Protein 4J7N (pdb70)

Organism: Mus musculus (NCBI:txid10090)

Structure (mmCIF, N/CA/C/O backbone):
data_4J7N
#
_entry.id   4J7N
#
_cell.length_a   49.910
_cell.length_b   87.460
_cell.length_c   53.270
_cell.angle_alpha   90.00
_cell.angle_beta   113.69
_cell.angle_gamma   90.00
#
_symmetry.space_group_name_H-M   'P 1 21 1'
#
loop_
_entity.id
_entity.type
_entity.pdbx_description
1 polymer 'Protein Dom3Z'
2 non-polymer "7-METHYL-GUANOSINE-5'-TRIPHOSPHATE-5'-GUANOSINE"
3 non-polymer 9-METHYLGUANINE
4 non-polymer 1,2-ETHANEDIOL
5 water water
#
loop_
_atom_site.group_PDB
_atom_site.id
_atom_site.type_symbol
_atom_site.label_atom_id
_atom_site.label_alt_id
_atom_site.label_comp_id
_atom_site.label_asym_id
_atom_site.label_entity_id
_atom_site.label_seq_id
_atom_site.pdbx_PDB_ins_code
_atom_site.Cartn_x
_atom_site.Cartn_y
_atom_site.Cartn_z
_atom_site.occupancy
_atom_site.B_iso_or_equiv
_atom_site.auth_seq_id
_atom_site.auth_comp_id
_atom_site.auth_asym_id
_atom_site.auth_atom_id
_atom_site.pdbx_PDB_model_num
ATOM 1 N N . PRO A 1 21 ? -7.987 -9.110 -13.684 1.00 28.42 27 PRO A N 1
ATOM 2 C CA . PRO A 1 21 ? -8.972 -9.366 -12.618 1.00 29.10 27 PRO A CA 1
ATOM 3 C C . PRO A 1 21 ? -9.102 -8.199 -11.642 1.00 25.57 27 PRO A C 1
ATOM 4 O O . PRO A 1 21 ? -8.158 -7.444 -11.395 1.00 26.27 27 PRO A O 1
ATOM 8 N N . SER A 1 22 ? -10.301 -8.072 -11.094 1.00 19.75 28 SER A N 1
ATOM 9 C CA . SER A 1 22 ? -10.617 -7.006 -10.168 1.00 18.63 28 SER A CA 1
ATOM 10 C C . SER A 1 22 ? -11.583 -7.578 -9.128 1.00 16.00 28 SER A C 1
ATOM 11 O O . SER A 1 22 ? -12.065 -8.709 -9.275 1.00 18.95 28 SER A O 1
ATOM 14 N N . LEU A 1 23 ? -11.854 -6.816 -8.073 1.00 13.04 29 LEU A N 1
ATOM 15 C CA . LEU A 1 23 ? -12.729 -7.271 -7.000 1.00 12.09 29 LEU A CA 1
ATOM 16 C C . LEU A 1 23 ? -13.813 -6.243 -6.690 1.00 12.70 29 LEU A C 1
ATOM 17 O O . LEU A 1 23 ? -13.503 -5.102 -6.332 1.00 12.68 29 LEU A O 1
ATOM 22 N N . ARG A 1 24 ? -15.086 -6.634 -6.824 1.00 11.96 30 ARG A N 1
ATOM 23 C CA . ARG A 1 24 ? -16.188 -5.716 -6.541 1.00 11.78 30 ARG A CA 1
ATOM 24 C C . ARG A 1 24 ? -16.343 -5.474 -5.047 1.00 12.54 30 ARG A C 1
ATOM 25 O O . ARG A 1 24 ? -15.988 -6.338 -4.234 1.00 12.89 30 ARG A O 1
ATOM 33 N N . THR A 1 25 ? -16.866 -4.306 -4.685 1.00 12.93 31 THR A N 1
ATOM 34 C CA . THR A 1 25 ? -16.989 -3.941 -3.273 1.00 13.84 31 THR A CA 1
ATOM 35 C C . THR A 1 25 ? -18.412 -3.662 -2.777 1.00 14.71 31 THR A C 1
ATOM 36 O O . THR A 1 25 ? -18.599 -3.321 -1.607 1.00 16.35 31 THR A O 1
ATOM 40 N N . GLN A 1 26 ? -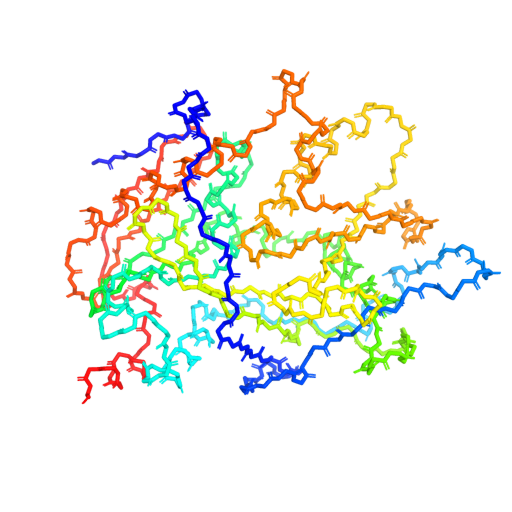19.421 -3.834 -3.630 1.00 15.41 32 GLN A N 1
ATOM 41 C CA . GLN A 1 26 ? -20.801 -3.545 -3.188 1.00 13.97 32 GLN A CA 1
ATOM 42 C C . GLN A 1 26 ? -21.298 -4.383 -2.026 1.00 9.62 32 GLN A C 1
ATOM 43 O O . GLN A 1 26 ? -21.170 -5.600 -2.040 1.00 14.43 32 GLN A O 1
ATOM 49 N N . PRO A 1 27 ? -21.941 -3.747 -1.029 1.00 12.83 33 PRO A N 1
ATOM 50 C CA . PRO A 1 27 ? -22.451 -4.501 0.122 1.00 13.92 33 PRO A CA 1
ATOM 51 C C . PRO A 1 27 ? -23.328 -5.696 -0.230 1.00 15.67 33 PRO A C 1
ATOM 52 O O . PRO A 1 27 ? -23.251 -6.739 0.418 1.00 15.63 33 PRO A O 1
ATOM 56 N N . SER A 1 28 ? -24.162 -5.547 -1.264 1.00 15.27 34 SER A N 1
ATOM 57 C CA . SER A 1 28 ? -25.062 -6.629 -1.656 1.00 18.11 34 SER A CA 1
ATOM 58 C C . SER A 1 28 ? -24.363 -7.940 -1.967 1.00 17.23 34 SER A C 1
ATOM 59 O O . SER A 1 28 ? -24.967 -9.004 -1.874 1.00 20.71 34 SER A O 1
ATOM 62 N N . LEU A 1 29 ? -23.088 -7.883 -2.340 1.00 16.25 35 LEU A N 1
ATOM 63 C CA . LEU A 1 29 ? -22.357 -9.103 -2.659 1.00 15.00 35 LEU A CA 1
ATOM 64 C C . LEU A 1 29 ? -21.835 -9.807 -1.416 1.00 15.08 35 LEU A C 1
ATOM 65 O O . LEU A 1 29 ? -21.448 -10.971 -1.463 1.00 16.40 35 LEU A O 1
ATOM 70 N N . TYR A 1 30 ? -21.853 -9.102 -0.292 1.00 13.69 36 TYR A N 1
ATOM 71 C CA . TYR A 1 30 ? -21.256 -9.635 0.925 1.00 11.90 36 TYR A CA 1
ATOM 72 C C . TYR A 1 30 ? -22.175 -9.760 2.123 1.00 12.60 36 TYR A C 1
ATOM 73 O O . TYR A 1 30 ? -21.717 -9.900 3.254 1.00 12.31 36 TYR A O 1
ATOM 82 N N . SER A 1 31 ? -23.482 -9.739 1.864 1.00 15.99 37 SER A N 1
ATOM 83 C CA . SER A 1 31 ? -24.477 -9.789 2.928 0.50 12.15 37 SER A CA 1
ATOM 84 C C . SER A 1 31 ? -24.861 -11.143 3.519 1.00 19.22 37 SER A C 1
ATOM 85 O O . SER A 1 31 ? -25.830 -11.217 4.287 1.00 22.10 37 SER A O 1
ATOM 88 N N . GLY A 1 32 ? -24.134 -12.202 3.171 1.00 18.46 38 GLY A N 1
ATOM 89 C CA . GLY A 1 32 ? -24.422 -13.514 3.730 1.00 17.46 38 GLY A CA 1
ATOM 90 C C . GLY A 1 32 ? -24.014 -13.626 5.195 1.00 18.03 38 GLY A C 1
ATOM 91 O O . GLY A 1 32 ? -23.642 -12.626 5.825 1.00 18.03 38 GLY A O 1
ATOM 92 N N . PRO A 1 33 ? -24.057 -14.834 5.771 1.00 16.08 39 PRO A N 1
ATOM 93 C CA . PRO A 1 33 ? -23.701 -15.101 7.169 1.00 15.35 39 PRO A CA 1
ATOM 94 C C . PRO A 1 33 ? -22.335 -14.548 7.585 1.00 13.80 39 PRO A C 1
ATOM 95 O O . PRO A 1 33 ? -21.410 -14.506 6.786 1.00 13.95 39 PRO A O 1
ATOM 99 N N . PHE A 1 34 ? -22.251 -14.117 8.835 1.00 14.02 40 PHE A N 1
ATOM 100 C CA . PHE A 1 34 ? -21.003 -13.607 9.395 1.00 15.12 40 PHE A CA 1
ATOM 101 C C . PHE A 1 34 ? -19.975 -14.730 9.259 1.00 14.72 40 PHE A C 1
ATOM 102 O O . PHE A 1 34 ? -20.242 -15.883 9.608 1.00 15.67 40 PHE A O 1
ATOM 110 N N . PRO A 1 35 ? -18.784 -14.413 8.728 1.00 12.73 41 PRO A N 1
ATOM 111 C CA . PRO A 1 35 ? -17.752 -15.438 8.548 1.00 14.21 41 PRO A CA 1
ATOM 112 C C . PRO A 1 35 ? -17.021 -15.804 9.813 1.00 12.20 41 PRO A C 1
ATOM 113 O O . PRO A 1 35 ? -17.190 -15.171 10.865 1.00 16.05 41 PRO A O 1
ATOM 117 N N . PHE A 1 36 ? -16.203 -16.846 9.716 1.00 11.95 42 PHE A N 1
ATOM 118 C CA . PHE A 1 36 ? -15.426 -17.232 10.866 1.00 10.71 42 PHE A CA 1
ATOM 119 C C . PHE A 1 36 ? -14.327 -16.199 11.154 1.00 11.45 42 PHE A C 1
ATOM 120 O O . PHE A 1 36 ? -13.564 -15.830 10.256 1.00 11.75 42 PHE A O 1
ATOM 128 N N . TYR A 1 37 ? -14.268 -15.742 12.400 1.00 10.77 43 TYR A N 1
ATOM 129 C CA . TYR A 1 37 ? -13.207 -14.825 12.810 1.00 9.49 43 TYR A CA 1
ATOM 130 C C . TYR A 1 37 ? -12.720 -15.318 14.155 1.00 9.34 43 TYR A C 1
ATOM 131 O O . TYR A 1 37 ? -13.468 -15.333 15.142 1.00 12.29 43 TYR A O 1
ATOM 140 N N . ARG A 1 38 ? -11.461 -15.729 14.197 1.00 8.30 44 ARG A N 1
ATOM 141 C CA . ARG A 1 38 ? -10.895 -16.244 15.436 1.00 7.70 44 ARG A CA 1
ATOM 142 C C . ARG A 1 38 ? -10.758 -15.220 16.543 1.00 9.98 44 ARG A C 1
ATOM 143 O O . ARG A 1 38 ? -10.295 -14.097 16.314 1.00 10.90 44 ARG A O 1
ATOM 151 N N . ARG A 1 39 ? -11.142 -15.593 17.751 1.00 8.50 45 ARG A N 1
ATOM 152 C CA . ARG A 1 39 ? -10.962 -14.721 18.884 1.00 8.66 45 ARG A CA 1
ATOM 153 C C . ARG A 1 39 ? -9.466 -14.344 18.897 1.00 9.28 45 ARG A C 1
ATOM 154 O O . ARG A 1 39 ? -8.584 -15.201 18.951 1.00 8.96 45 ARG A O 1
ATOM 162 N N . PRO A 1 40 ? -9.155 -13.040 18.843 1.00 8.51 46 PRO A N 1
ATOM 163 C CA . PRO A 1 40 ? -7.739 -12.658 18.833 1.00 8.72 46 PRO A CA 1
ATOM 164 C C . PRO A 1 40 ? -6.982 -12.969 20.102 1.00 6.93 46 PRO A C 1
ATOM 165 O O . PRO A 1 40 ? -7.536 -12.835 21.209 1.00 10.31 46 PRO A O 1
ATOM 169 N N . SER A 1 41 ? -5.731 -13.388 19.942 1.00 8.28 47 SER A N 1
ATOM 170 C CA . SER A 1 41 ? -4.824 -13.681 21.059 1.00 8.13 47 SER A CA 1
ATOM 171 C C . SER A 1 41 ? -3.642 -12.748 20.958 1.00 8.87 47 SER A C 1
ATOM 172 O O . SER A 1 41 ? -3.049 -12.614 19.878 1.00 10.28 47 SER A O 1
ATOM 175 N N . GLU A 1 42 ? -3.266 -12.123 22.070 1.00 9.16 48 GLU A N 1
ATOM 176 C CA . GLU A 1 42 ? -2.105 -11.249 22.070 1.00 8.69 48 GLU A CA 1
ATOM 177 C C . GLU A 1 42 ? -0.840 -12.088 22.145 1.00 11.55 48 GLU A C 1
ATOM 178 O O . GLU A 1 42 ? -0.661 -12.890 23.075 1.00 14.41 48 GLU A O 1
ATOM 184 N N . LEU A 1 43 ? 0.022 -11.922 21.151 1.00 9.44 49 LEU A N 1
ATOM 185 C CA . LEU A 1 43 ? 1.292 -12.650 21.076 1.00 11.24 49 LEU A CA 1
ATOM 186 C C . LEU A 1 43 ? 2.413 -11.868 21.727 1.00 11.74 49 LEU A C 1
ATOM 187 O O . LEU A 1 43 ? 3.420 -12.433 22.136 1.00 13.76 49 LEU A O 1
ATOM 192 N N . GLY A 1 44 ? 2.248 -10.554 21.807 1.00 9.08 50 GLY A N 1
ATOM 193 C CA . GLY A 1 44 ? 3.264 -9.706 22.385 1.00 9.87 50 GLY A CA 1
ATOM 194 C C . GLY A 1 44 ? 2.904 -8.247 22.205 1.00 8.27 50 GLY A C 1
ATOM 195 O O . GLY A 1 44 ? 1.744 -7.906 21.931 1.00 9.32 50 GLY A O 1
ATOM 196 N N . CYS A 1 45 ? 3.892 -7.387 22.373 1.00 7.80 51 CYS A N 1
ATOM 197 C CA . CYS A 1 45 ? 3.684 -5.965 22.248 1.00 10.30 51 CYS A CA 1
ATOM 198 C C . CYS A 1 45 ? 4.987 -5.250 22.025 1.00 10.37 51 CYS A C 1
ATOM 199 O O . CYS A 1 45 ? 6.083 -5.841 22.132 1.00 11.03 51 CYS A O 1
ATOM 202 N N . PHE A 1 46 ? 4.878 -3.972 21.681 1.00 8.80 52 PHE A N 1
ATOM 203 C CA . PHE A 1 46 ? 6.067 -3.140 21.609 1.00 7.38 52 PHE A CA 1
ATOM 204 C C . PHE A 1 46 ? 5.676 -1.691 21.832 1.00 8.97 52 PHE A C 1
ATOM 205 O O . PHE A 1 46 ? 4.492 -1.336 21.771 1.00 9.64 52 PHE A O 1
ATOM 213 N N . SER A 1 47 ? 6.661 -0.858 22.128 1.00 9.44 53 SER A N 1
ATOM 214 C CA . SER A 1 47 ? 6.447 0.545 22.374 1.00 8.36 53 SER A CA 1
ATOM 215 C C . SER A 1 47 ? 7.367 1.393 21.530 1.00 9.64 53 SER A C 1
ATOM 216 O O . SER A 1 47 ? 8.452 0.944 21.154 1.00 10.62 53 SER A O 1
ATOM 219 N N . LEU A 1 48 ? 6.913 2.606 21.241 1.00 9.63 54 LEU A N 1
ATOM 220 C CA . LEU A 1 48 ? 7.724 3.606 20.534 1.00 9.27 54 LEU A CA 1
ATOM 221 C C . LEU A 1 48 ? 7.814 4.761 21.545 1.00 10.59 54 LEU A C 1
ATOM 222 O O . LEU A 1 48 ? 6.790 5.162 22.118 1.00 11.01 54 LEU A O 1
ATOM 227 N N . ASP A 1 49 ? 9.029 5.246 21.800 1.00 10.29 55 ASP A N 1
ATOM 228 C CA . ASP A 1 49 ? 9.208 6.325 22.751 1.00 13.25 55 ASP A CA 1
ATOM 229 C C . ASP A 1 49 ? 9.071 7.720 22.135 1.00 13.69 55 ASP A C 1
ATOM 230 O O . ASP A 1 49 ? 8.690 7.868 20.973 1.00 13.43 55 ASP A O 1
ATOM 235 N N . ALA A 1 50 ? 9.362 8.746 22.928 1.00 14.52 56 ALA A N 1
ATOM 236 C CA . ALA A 1 50 ? 9.230 10.134 22.489 1.00 15.87 56 ALA A CA 1
ATOM 237 C C . ALA A 1 50 ? 10.073 10.528 21.276 1.00 15.99 56 ALA A C 1
ATOM 238 O O . ALA A 1 50 ? 9.785 11.536 20.610 1.00 16.47 56 ALA A O 1
ATOM 240 N N . GLN A 1 51 ? 11.118 9.745 21.001 1.00 15.93 57 GLN A N 1
ATOM 241 C CA . GLN A 1 51 ? 11.976 9.982 19.856 1.00 18.42 57 GLN A CA 1
ATOM 242 C C . GLN A 1 51 ? 11.664 8.985 18.763 1.00 14.84 57 GLN A C 1
ATOM 243 O O . GLN A 1 51 ? 12.418 8.875 17.791 1.00 17.33 57 GLN A O 1
ATOM 249 N N . ARG A 1 52 ? 10.548 8.271 18.924 1.00 13.42 58 ARG A N 1
ATOM 250 C CA . ARG A 1 52 ? 10.108 7.259 17.969 1.00 13.79 58 ARG A CA 1
ATOM 251 C C . ARG A 1 52 ? 11.015 6.031 17.913 1.00 14.96 58 ARG A C 1
ATOM 252 O O . ARG A 1 52 ? 11.050 5.330 16.902 1.00 18.71 58 ARG A O 1
ATOM 260 N N . GLN A 1 53 ? 11.749 5.763 18.992 1.00 13.23 59 GLN A N 1
ATOM 261 C CA . GLN A 1 53 ? 12.602 4.591 19.035 1.00 14.32 59 GLN A CA 1
ATOM 262 C C . GLN A 1 53 ? 11.805 3.402 19.560 1.00 13.13 59 GLN A C 1
ATOM 263 O O . GLN A 1 53 ? 11.011 3.528 20.508 1.00 12.67 59 GLN A O 1
ATOM 269 N N . TYR A 1 54 ? 12.043 2.252 18.938 1.00 12.23 60 TYR A N 1
ATOM 270 C CA . TYR A 1 54 ? 11.392 0.998 19.299 1.00 12.11 60 TYR A CA 1
ATOM 271 C C . TYR A 1 54 ? 11.944 0.357 20.564 1.00 13.98 60 TYR A C 1
ATOM 272 O O . TYR A 1 54 ? 13.163 0.346 20.792 1.00 14.30 60 TYR A O 1
ATOM 281 N N . HIS A 1 55 ? 11.053 -0.178 21.389 1.00 11.20 61 HIS A N 1
ATOM 282 C CA . HIS A 1 55 ? 11.441 -0.930 22.584 1.00 12.11 61 HIS A CA 1
ATOM 283 C C . HIS A 1 55 ? 10.501 -2.116 22.659 1.00 13.26 61 HIS A C 1
ATOM 284 O O . HIS A 1 55 ? 9.287 -1.952 22.602 1.00 12.04 61 HIS A O 1
ATOM 291 N N . GLY A 1 56 ? 11.050 -3.317 22.787 1.00 14.65 62 GLY A N 1
ATOM 292 C CA . GLY A 1 56 ? 10.224 -4.498 22.850 1.00 15.72 62 GLY A CA 1
ATOM 293 C C . GLY A 1 56 ? 9.669 -4.762 24.238 1.00 18.72 62 GLY A C 1
ATOM 294 O O . GLY A 1 56 ? 9.976 -5.792 24.850 1.00 24.11 62 GLY A O 1
ATOM 295 N N . ASP A 1 57 ? 8.891 -3.817 24.757 1.00 15.17 63 ASP A N 1
ATOM 296 C CA . ASP A 1 57 ? 8.249 -3.984 26.064 1.00 13.97 63 ASP A CA 1
ATOM 297 C C . ASP A 1 57 ? 7.045 -3.048 26.099 1.00 12.80 63 ASP A C 1
ATOM 298 O O . ASP A 1 57 ? 6.753 -2.362 25.097 1.00 12.44 63 ASP A O 1
ATOM 303 N N . ALA A 1 58 ? 6.347 -3.017 27.227 1.00 13.39 64 ALA A N 1
ATOM 304 C CA . ALA A 1 58 ? 5.129 -2.210 27.354 1.00 10.74 64 ALA A CA 1
ATOM 305 C C . ALA A 1 58 ? 5.330 -0.862 28.034 1.00 10.25 64 ALA A C 1
ATOM 306 O O . ALA A 1 58 ? 4.400 -0.307 28.612 1.00 11.52 64 ALA A O 1
ATOM 308 N N . ARG A 1 59 ? 6.524 -0.292 27.940 1.00 11.61 65 ARG A N 1
ATOM 309 C CA . ARG A 1 59 ? 6.744 0.972 28.631 1.00 13.11 65 ARG A CA 1
ATOM 310 C C . ARG A 1 59 ? 5.804 2.109 28.251 1.00 12.46 65 ARG A C 1
ATOM 311 O O . ARG A 1 59 ? 5.557 3.016 29.066 1.00 13.24 65 ARG A O 1
ATOM 319 N N . ALA A 1 60 ? 5.247 2.085 27.034 1.00 9.08 66 ALA A N 1
ATOM 320 C CA . ALA A 1 60 ? 4.377 3.183 26.600 1.00 9.34 66 ALA A CA 1
ATOM 321 C C . ALA A 1 60 ? 2.919 2.992 26.991 1.00 9.84 66 ALA A C 1
ATOM 322 O O . ALA A 1 60 ? 2.096 3.878 26.777 1.00 13.57 66 ALA A O 1
ATOM 324 N N . LEU A 1 61 ? 2.620 1.832 27.552 1.00 8.83 67 LEU A N 1
ATOM 325 C CA . LEU A 1 61 ? 1.249 1.525 27.946 1.00 10.14 67 LEU A CA 1
ATOM 326 C C . LEU A 1 61 ? 0.785 2.433 29.075 1.00 11.18 67 LEU A C 1
ATOM 327 O O . LEU A 1 61 ? 1.511 2.628 30.061 1.00 12.73 67 LEU A O 1
ATOM 332 N N . ARG A 1 62 ? -0.403 3.015 28.924 1.00 9.19 68 ARG A N 1
ATOM 333 C CA . ARG A 1 62 ? -0.958 3.850 29.980 1.00 9.47 68 ARG A CA 1
ATOM 334 C C . ARG A 1 62 ? -2.200 3.171 30.537 1.00 7.47 68 ARG A C 1
ATOM 335 O O . ARG A 1 62 ? -2.689 2.194 29.981 1.00 8.80 68 ARG A O 1
ATOM 343 N N . TYR A 1 63 ? -2.713 3.731 31.624 1.00 7.49 69 TYR A N 1
ATOM 344 C CA . TYR A 1 63 ? -3.808 3.103 32.355 1.00 7.90 69 TYR A CA 1
ATOM 345 C C . TYR A 1 63 ? -5.032 3.979 32.504 1.00 6.86 69 TYR A C 1
ATOM 346 O O . TYR A 1 63 ? -4.950 5.131 32.918 1.00 8.76 69 TYR A O 1
ATOM 355 N N . TYR A 1 64 ? -6.184 3.398 32.178 1.00 6.99 70 TYR A N 1
ATOM 356 C CA . TYR A 1 64 ? -7.442 4.091 32.235 1.00 6.96 70 TYR A CA 1
ATOM 357 C C . TYR A 1 64 ? -7.641 4.682 33.634 1.00 7.75 70 TYR A C 1
ATOM 358 O O . TYR A 1 64 ? -7.514 3.960 34.650 1.00 10.03 70 TYR A O 1
ATOM 367 N N . SER A 1 65 ? -7.966 5.975 33.681 1.00 7.64 71 SER A N 1
ATOM 368 C CA . SER A 1 65 ? -8.130 6.691 34.948 1.00 8.28 71 SER A CA 1
ATOM 369 C C . SER A 1 65 ? -9.184 7.765 34.733 1.00 9.88 71 SER A C 1
ATOM 370 O O . SER A 1 65 ? -8.870 8.939 34.500 1.00 11.56 71 SER A O 1
ATOM 373 N N . PRO A 1 66 ? -10.451 7.381 34.847 1.00 9.08 72 PRO A N 1
ATOM 374 C CA . PRO A 1 66 ? -11.572 8.300 34.650 1.00 8.95 72 PRO A CA 1
ATOM 375 C C . PRO A 1 66 ? -11.753 9.263 35.818 1.00 10.49 72 PRO A C 1
ATOM 376 O O . PRO A 1 66 ? -11.131 9.092 36.859 1.00 11.70 72 PRO A O 1
ATOM 380 N N . PRO A 1 67 ? -12.620 10.269 35.656 1.00 10.58 73 PRO A N 1
ATOM 381 C CA . PRO A 1 67 ? -12.856 11.268 36.715 1.00 11.69 73 PRO A CA 1
ATOM 382 C C . PRO A 1 67 ? -13.234 10.588 38.019 1.00 11.56 73 PRO A C 1
ATOM 383 O O . PRO A 1 67 ? -13.992 9.617 38.027 1.00 11.95 73 PRO A O 1
ATOM 387 N N . PRO A 1 68 ? -12.730 11.111 39.145 1.00 11.75 74 PRO A N 1
ATOM 388 C CA . PRO A 1 68 ? -13.018 10.546 40.464 1.00 11.23 74 PRO A CA 1
ATOM 389 C C . PRO A 1 68 ? -14.519 10.444 40.710 1.00 11.10 74 PRO A C 1
ATOM 390 O O . PRO A 1 68 ? -15.301 11.356 40.381 1.00 11.93 74 PRO A O 1
ATOM 394 N N . ILE A 1 69 ? -14.950 9.322 41.289 1.00 11.46 75 ILE A N 1
ATOM 395 C CA . ILE A 1 69 ? -16.374 9.200 41.532 1.00 12.40 75 ILE A CA 1
ATOM 396 C C . ILE A 1 69 ? -16.856 10.236 42.551 1.00 12.57 75 ILE A C 1
ATOM 397 O O . ILE A 1 69 ? -16.102 10.694 43.416 1.00 14.55 75 ILE A O 1
ATOM 402 N N . ASN A 1 70 ? -18.112 10.616 42.382 1.00 12.42 76 ASN A N 1
ATOM 403 C CA . ASN A 1 70 ? -18.806 11.589 43.212 1.00 14.29 76 ASN A CA 1
ATOM 404 C C . ASN A 1 70 ? -18.277 13.013 43.109 1.00 15.70 76 ASN A C 1
ATOM 405 O O . ASN A 1 70 ? -18.676 13.879 43.891 1.00 17.20 76 ASN A O 1
ATOM 410 N N . GLY A 1 71 ? -17.363 13.240 42.172 1.00 13.15 77 GLY A N 1
ATOM 411 C CA . GLY A 1 71 ? -16.818 14.570 41.967 1.00 14.88 77 GLY A CA 1
ATOM 412 C C . GLY A 1 71 ? -17.561 15.298 40.864 1.00 14.14 77 GLY A C 1
ATOM 413 O O . GLY A 1 71 ? -18.653 14.911 40.453 1.00 16.81 77 GLY A O 1
ATOM 414 N N . PRO A 1 72 ? -16.979 16.399 40.363 1.00 16.08 78 PRO A N 1
ATOM 415 C CA . PRO A 1 72 ? -17.604 17.176 39.296 1.00 17.71 78 PRO A CA 1
ATOM 416 C C . PRO A 1 72 ? -17.725 16.352 38.015 1.00 17.40 78 PRO A C 1
ATOM 417 O O . PRO A 1 72 ? -17.024 15.367 37.848 1.00 21.05 78 PRO A O 1
ATOM 421 N N . GLY A 1 73 ? -18.614 16.749 37.118 1.00 19.79 79 GLY A N 1
ATOM 422 C CA . GLY A 1 73 ? -18.708 16.013 35.864 1.00 22.48 79 GLY A CA 1
ATOM 423 C C . GLY A 1 73 ? -17.461 16.318 35.025 1.00 23.94 79 GLY A C 1
ATOM 424 O O . GLY A 1 73 ? -16.745 17.269 35.345 1.00 23.83 79 GLY A O 1
ATOM 425 N N . PRO A 1 74 ? -17.140 15.530 33.974 1.00 21.06 80 PRO A N 1
ATOM 426 C CA . PRO A 1 74 ? -15.947 15.846 33.177 1.00 17.47 80 PRO A CA 1
ATOM 427 C C . PRO A 1 74 ? -16.089 17.240 32.565 1.00 12.78 80 PRO A C 1
ATOM 428 O O . PRO A 1 74 ? -17.175 17.665 32.202 1.00 14.49 80 PRO A O 1
ATOM 432 N N . ASP A 1 75 ? -14.965 17.929 32.458 1.00 12.16 81 ASP A N 1
ATOM 433 C CA . ASP A 1 75 ? -14.927 19.266 31.864 1.00 9.34 81 ASP A CA 1
ATOM 434 C C . ASP A 1 75 ? -13.497 19.436 31.358 1.00 10.35 81 ASP A C 1
ATOM 435 O O . ASP A 1 75 ? -12.752 20.322 31.781 1.00 15.60 81 ASP A O 1
ATOM 440 N N . PHE A 1 76 ? -13.097 18.564 30.442 1.00 8.28 82 PHE A N 1
ATOM 441 C CA . PHE A 1 76 ? -11.729 18.572 29.936 1.00 8.71 82 PHE A CA 1
ATOM 442 C C . PHE A 1 76 ? -11.492 19.587 28.815 1.00 9.29 82 PHE A C 1
ATOM 443 O O . PHE A 1 76 ? -12.159 19.527 27.771 1.00 9.53 82 PHE A O 1
ATOM 451 N N . ASP A 1 77 ? -10.502 20.460 28.992 1.00 8.39 83 ASP A N 1
ATOM 452 C CA . ASP A 1 77 ? -10.196 21.459 27.956 1.00 8.61 83 ASP A CA 1
ATOM 453 C C . ASP A 1 77 ? -9.248 20.811 26.939 1.00 9.79 83 ASP A C 1
ATOM 454 O O . ASP A 1 77 ? -8.043 20.747 27.158 1.00 8.95 83 ASP A O 1
ATOM 459 N N . LEU A 1 78 ? -9.807 20.345 25.828 1.00 8.95 84 LEU A N 1
ATOM 460 C CA . LEU A 1 78 ? -8.972 19.659 24.831 1.00 9.22 84 LEU A CA 1
ATOM 461 C C . LEU A 1 78 ? -8.031 20.587 24.069 1.00 11.95 84 LEU A C 1
ATOM 462 O O . LEU A 1 78 ? -7.104 20.115 23.400 1.00 12.22 84 LEU A O 1
ATOM 467 N N . ARG A 1 79 ? -8.240 21.896 24.175 1.00 10.20 85 ARG A N 1
ATOM 468 C CA . ARG A 1 79 ? -7.363 22.847 23.495 1.00 11.83 85 ARG A CA 1
ATOM 469 C C . ARG A 1 79 ? -6.162 23.241 24.357 1.00 11.80 85 ARG A C 1
ATOM 470 O O . ARG A 1 79 ? -5.218 23.843 23.853 1.00 15.03 85 ARG A O 1
ATOM 478 N N . ASP A 1 80 ? -6.199 22.914 25.650 1.00 10.36 86 ASP A N 1
ATOM 479 C CA . ASP A 1 80 ? -5.113 23.313 26.546 1.00 13.07 86 ASP A CA 1
ATOM 480 C C . ASP A 1 80 ? -3.783 22.741 26.072 1.00 13.55 86 ASP A C 1
ATOM 481 O O . ASP A 1 80 ? -3.671 21.551 25.802 1.00 13.40 86 ASP A O 1
ATOM 486 N N . GLY A 1 81 ? -2.783 23.602 25.939 1.00 13.48 87 GLY A N 1
ATOM 487 C CA . GLY A 1 81 ? -1.480 23.128 25.503 1.00 14.44 87 GLY A CA 1
ATOM 488 C C . GLY A 1 81 ? -1.253 23.169 24.004 1.00 13.58 87 GLY A C 1
ATOM 489 O O . GLY A 1 81 ? -0.132 22.902 23.553 1.00 16.48 87 GLY A O 1
ATOM 490 N N . TYR A 1 82 ? -2.273 23.497 23.219 1.00 13.17 88 TYR A N 1
ATOM 491 C CA . TYR A 1 82 ? -2.099 23.547 21.773 1.00 15.48 88 TYR A CA 1
ATOM 492 C C . TYR A 1 82 ? -1.705 24.960 21.375 1.00 16.98 88 TYR A C 1
ATOM 493 O O . TYR A 1 82 ? 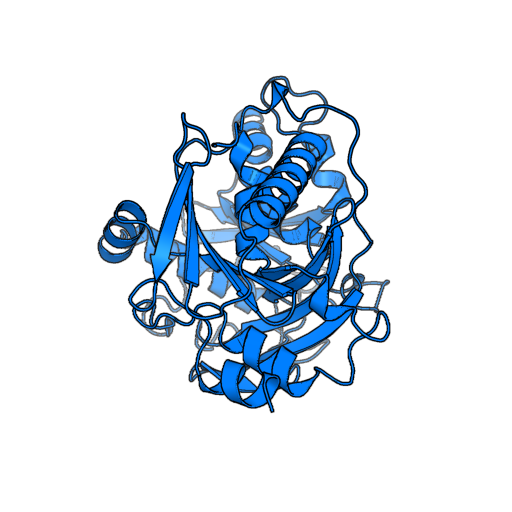-2.411 25.910 21.720 1.00 17.92 88 TYR A O 1
ATOM 502 N N . PRO A 1 83 ? -0.607 25.119 20.611 1.00 18.29 89 PRO A N 1
ATOM 503 C CA . PRO A 1 83 ? 0.319 24.121 20.068 1.00 19.82 89 PRO A CA 1
ATOM 504 C C . PRO A 1 83 ? 1.654 24.042 20.808 1.00 19.86 89 PRO A C 1
ATOM 505 O O . PRO A 1 83 ? 2.510 23.212 20.469 1.00 18.76 89 PRO A O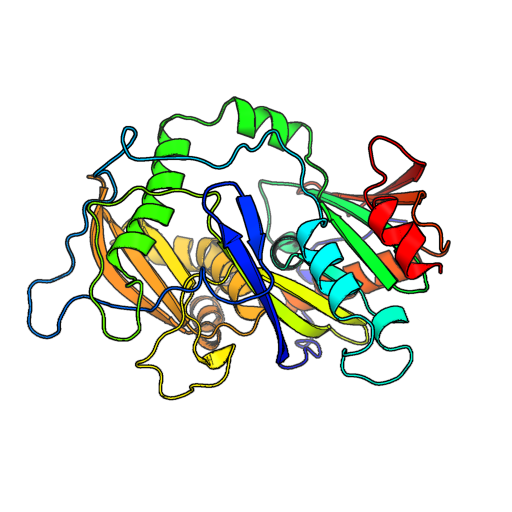 1
ATOM 509 N N . ASP A 1 84 ? 1.845 24.893 21.815 1.00 21.20 90 ASP A N 1
ATOM 510 C CA . ASP A 1 84 ? 3.111 24.915 22.546 1.00 25.12 90 ASP A CA 1
ATOM 511 C C . ASP A 1 84 ? 3.539 23.616 23.209 1.00 24.93 90 ASP A C 1
ATOM 512 O O . ASP A 1 84 ? 4.737 23.369 23.379 1.00 25.28 90 ASP A O 1
ATOM 517 N N . ARG A 1 85 ? 2.581 22.786 23.603 1.00 17.89 91 ARG A N 1
ATOM 518 C CA . ARG A 1 85 ? 2.953 21.526 24.224 1.00 16.96 91 ARG A CA 1
ATOM 519 C C . ARG A 1 85 ? 2.566 20.346 23.342 1.00 18.23 91 ARG A C 1
ATOM 520 O O . ARG A 1 85 ? 2.213 19.270 23.823 1.00 19.32 91 ARG A O 1
ATOM 528 N N . TYR A 1 86 ? 2.643 20.562 22.039 1.00 16.36 92 TYR A N 1
ATOM 529 C CA . TYR A 1 86 ? 2.329 19.507 21.073 1.00 15.57 92 TYR A CA 1
ATOM 530 C C . TYR A 1 86 ? 3.615 19.154 20.332 1.00 16.42 92 TYR A C 1
ATOM 531 O O . TYR A 1 86 ? 4.242 20.032 19.741 1.00 17.60 92 TYR A O 1
ATOM 540 N N . GLN A 1 87 ? 3.992 17.875 20.362 1.00 16.30 93 GLN A N 1
ATOM 541 C CA . GLN A 1 87 ? 5.194 17.387 19.658 1.00 16.96 93 GLN A CA 1
ATOM 542 C C . GLN A 1 87 ? 4.675 16.296 18.707 1.00 14.67 93 GLN A C 1
ATOM 543 O O . GLN A 1 87 ? 4.636 15.133 19.069 1.00 15.91 93 GLN A O 1
ATOM 549 N N . PRO A 1 88 ? 4.265 16.680 17.490 1.00 16.34 94 PRO A N 1
ATOM 550 C CA . PRO A 1 88 ? 3.731 15.760 16.484 1.00 16.26 94 PRO A CA 1
ATOM 551 C C . PRO A 1 88 ? 4.778 14.840 15.868 1.00 17.41 94 PRO A C 1
ATOM 552 O O . PRO A 1 88 ? 5.908 15.252 15.663 1.00 18.24 94 PRO A O 1
ATOM 556 N N . ARG A 1 89 ? 4.408 13.594 15.580 1.00 17.42 95 ARG A N 1
ATOM 557 C CA . ARG A 1 89 ? 5.362 12.710 14.918 1.00 17.88 95 ARG A CA 1
ATOM 558 C C . ARG A 1 89 ? 5.516 13.251 13.501 1.00 18.44 95 ARG A C 1
ATOM 559 O O . ARG A 1 89 ? 4.611 13.904 12.973 1.00 19.43 95 ARG A O 1
ATOM 567 N N . ASP A 1 90 ? 6.672 12.992 12.895 1.00 18.92 96 ASP A N 1
ATOM 568 C CA . ASP A 1 90 ? 6.987 13.479 11.544 1.00 20.57 96 ASP A CA 1
ATOM 569 C C . ASP A 1 90 ? 6.342 12.576 10.494 1.00 22.42 96 ASP A C 1
ATOM 570 O O . ASP A 1 90 ? 6.787 11.454 10.304 1.00 22.86 96 ASP A O 1
ATOM 575 N N . GLU A 1 91 ? 5.315 13.062 9.802 1.00 20.93 97 GLU A N 1
ATOM 576 C CA . GLU A 1 91 ? 4.619 12.230 8.827 1.00 25.19 97 GLU A CA 1
ATOM 577 C C . GLU A 1 91 ? 5.356 12.030 7.510 1.00 26.68 97 GLU A C 1
ATOM 578 O O . GLU A 1 91 ? 4.951 11.198 6.698 1.00 30.56 97 GLU A O 1
ATOM 584 N N . GLU A 1 92 ? 6.434 12.774 7.296 1.00 26.20 98 GLU A N 1
ATOM 585 C CA . GLU A 1 92 ? 7.199 12.617 6.063 1.00 30.40 98 GLU A CA 1
ATOM 586 C C . GLU A 1 92 ? 8.107 11.390 6.123 1.00 29.78 98 GLU A C 1
ATOM 587 O O . GLU A 1 92 ? 8.682 10.983 5.120 1.00 33.62 98 GLU A O 1
ATOM 593 N N . VAL A 1 93 ? 8.229 10.799 7.306 1.00 27.28 99 VAL A N 1
ATOM 594 C CA . VAL A 1 93 ? 9.042 9.603 7.496 1.00 26.54 99 VAL A CA 1
ATOM 595 C C . VAL A 1 93 ? 8.131 8.419 7.164 1.00 24.32 99 VAL A C 1
ATOM 596 O O . VAL A 1 93 ? 7.136 8.226 7.844 1.00 24.44 99 VAL A O 1
ATOM 600 N N . GLN A 1 94 ? 8.441 7.639 6.130 1.00 24.49 100 GLN A N 1
ATOM 601 C CA . GLN A 1 94 ? 7.586 6.491 5.799 1.00 24.93 100 GLN A CA 1
ATOM 602 C C . GLN A 1 94 ? 8.080 5.246 6.519 1.00 21.54 100 GLN A C 1
ATOM 603 O O . GLN A 1 94 ? 9.099 4.661 6.174 1.00 27.18 100 GLN A O 1
ATOM 609 N N . GLU A 1 95 ? 7.333 4.840 7.528 1.00 11.21 101 GLU A N 1
ATOM 610 C CA . GLU A 1 95 ? 7.715 3.693 8.332 1.00 10.62 101 GLU A CA 1
ATOM 611 C C . GLU A 1 95 ? 7.196 2.364 7.810 1.00 9.78 101 GLU A C 1
ATOM 612 O O . GLU A 1 95 ? 7.760 1.333 8.138 1.00 9.67 101 GLU A O 1
ATOM 618 N N . ARG A 1 96 ? 6.123 2.391 7.024 1.00 8.67 102 ARG A N 1
ATOM 619 C CA . ARG A 1 96 ? 5.529 1.172 6.498 1.00 9.42 102 ARG A CA 1
ATOM 620 C C . ARG A 1 96 ? 5.408 0.092 7.583 1.00 7.75 102 ARG A C 1
ATOM 621 O O . ARG A 1 96 ? 4.877 0.391 8.653 1.00 7.75 102 ARG A O 1
ATOM 629 N N . LEU A 1 97 ? 5.838 -1.144 7.331 1.00 7.30 103 LEU A N 1
ATOM 630 C CA . LEU A 1 97 ? 5.680 -2.184 8.349 1.00 7.76 103 LEU A CA 1
ATOM 631 C C . LEU A 1 97 ? 6.902 -2.354 9.229 1.00 7.58 103 LEU A C 1
ATOM 632 O O . LEU A 1 97 ? 6.914 -3.255 10.069 1.00 8.15 103 LEU A O 1
ATOM 637 N N . ASP A 1 98 ? 7.882 -1.468 9.081 1.00 8.05 104 ASP A N 1
ATOM 638 C CA . ASP A 1 98 ? 9.161 -1.669 9.774 1.00 8.51 104 ASP A CA 1
ATOM 639 C C . ASP A 1 98 ? 9.130 -2.039 11.237 1.00 6.61 104 ASP A C 1
ATOM 640 O O . ASP A 1 98 ? 9.857 -2.949 11.652 1.00 9.10 104 ASP A O 1
ATOM 645 N N . HIS A 1 99 ? 8.305 -1.369 12.044 1.00 7.97 105 HIS A N 1
ATOM 646 C CA . HIS A 1 99 ? 8.296 -1.725 13.463 1.00 8.42 105 HIS A CA 1
ATOM 647 C C . HIS A 1 99 ? 7.716 -3.112 13.716 1.00 8.23 105 HIS A C 1
ATOM 648 O O . HIS A 1 99 ? 8.201 -3.850 14.589 1.00 8.69 105 HIS A O 1
ATOM 655 N N . LEU A 1 100 ? 6.665 -3.484 12.978 1.00 7.56 106 LEU A N 1
ATOM 656 C CA . LEU A 1 100 ? 6.093 -4.807 13.138 1.00 8.15 106 LEU A CA 1
ATOM 657 C C . LEU A 1 100 ? 7.092 -5.857 12.644 1.00 8.54 106 LEU A C 1
ATOM 658 O O . LEU A 1 100 ? 7.226 -6.902 13.267 1.00 9.01 106 LEU A O 1
ATOM 663 N N . LEU A 1 101 ? 7.806 -5.575 11.555 1.00 9.04 107 LEU A N 1
ATOM 664 C CA . LEU A 1 101 ? 8.808 -6.535 11.067 1.00 9.27 107 LEU A CA 1
ATOM 665 C C . LEU A 1 101 ? 9.906 -6.760 12.106 1.00 7.63 107 LEU A C 1
ATOM 666 O O . LEU A 1 101 ? 10.394 -7.880 12.241 1.00 8.95 107 LEU A O 1
ATOM 671 N N . ARG A 1 102 ? 10.284 -5.717 12.847 1.00 8.50 108 ARG A N 1
ATOM 672 C CA . ARG A 1 102 ? 11.301 -5.903 13.883 1.00 9.72 108 ARG A CA 1
ATOM 673 C C . ARG A 1 102 ? 10.735 -6.840 14.945 1.00 9.68 108 ARG A C 1
ATOM 674 O O . ARG A 1 102 ? 11.432 -7.741 15.403 1.00 10.03 108 ARG A O 1
ATOM 682 N N . TRP A 1 103 ? 9.472 -6.655 15.337 1.00 7.21 109 TRP A N 1
ATOM 683 C CA . TRP A 1 103 ? 8.892 -7.558 16.326 1.00 7.66 109 TRP A CA 1
ATOM 684 C C . TRP A 1 103 ? 8.892 -8.998 15.804 1.00 9.91 109 TRP A C 1
ATOM 685 O O . TRP A 1 103 ? 9.259 -9.938 16.528 1.00 10.15 109 TRP A O 1
ATOM 696 N N . VAL A 1 104 ? 8.451 -9.189 14.557 1.00 8.46 110 VAL A N 1
ATOM 697 C CA . VAL A 1 104 ? 8.403 -10.536 13.993 1.00 9.80 110 VAL A CA 1
ATOM 698 C C . VAL A 1 104 ? 9.787 -11.153 13.973 1.00 11.43 110 VAL A C 1
ATOM 699 O O . VAL A 1 104 ? 9.977 -12.299 14.395 1.00 12.89 110 VAL A O 1
ATOM 703 N N . LEU A 1 105 ? 10.764 -10.394 13.502 1.00 11.67 111 LEU A N 1
ATOM 704 C CA . LEU A 1 105 ? 12.123 -10.911 13.447 1.00 14.98 111 LEU A CA 1
ATOM 705 C C . LEU A 1 105 ? 12.584 -11.362 14.839 1.00 12.52 111 LEU A C 1
ATOM 706 O O . LEU A 1 105 ? 13.157 -12.448 15.001 1.00 17.41 111 LEU A O 1
ATOM 711 N N . GLU A 1 106 ? 12.298 -10.559 15.860 1.00 10.85 112 GLU A N 1
ATOM 712 C CA . GLU A 1 106 ? 12.712 -10.875 17.221 1.00 13.78 112 GLU A CA 1
ATOM 713 C C . GLU A 1 106 ? 11.905 -11.956 17.922 1.00 17.05 112 GLU A C 1
ATOM 714 O O . GLU A 1 106 ? 12.289 -12.397 19.011 1.00 20.05 112 GLU A O 1
ATOM 720 N N . HIS A 1 107 ? 10.811 -12.403 17.305 1.00 14.26 113 HIS A N 1
ATOM 721 C CA . HIS A 1 107 ? 9.982 -13.452 17.896 1.00 12.85 113 HIS A CA 1
ATOM 722 C C . HIS A 1 107 ? 9.691 -14.611 16.945 1.00 16.41 113 HIS A C 1
ATOM 723 O O . HIS A 1 107 ? 8.854 -15.443 17.253 1.00 16.97 113 HIS A O 1
ATOM 730 N N . ARG A 1 108 ? 10.395 -14.681 15.818 1.00 18.51 114 ARG A N 1
ATOM 731 C CA . ARG A 1 108 ? 10.119 -15.705 14.833 1.00 19.57 114 ARG A CA 1
ATOM 732 C C . ARG A 1 108 ? 10.158 -17.138 15.330 1.00 22.51 114 ARG A C 1
ATOM 733 O O . ARG A 1 108 ? 9.354 -17.954 14.893 1.00 23.80 114 ARG A O 1
ATOM 741 N N . ASN A 1 109 ? 11.047 -17.442 16.264 1.00 23.75 115 ASN A N 1
ATOM 742 C CA . ASN A 1 109 ? 11.117 -18.812 16.769 1.00 28.13 115 ASN A CA 1
ATOM 743 C C . ASN A 1 109 ? 10.299 -19.000 18.039 1.00 32.51 115 ASN A C 1
ATOM 744 O O . ASN A 1 109 ? 10.464 -19.992 18.750 1.00 35.18 115 ASN A O 1
ATOM 749 N N . GLN A 1 110 ? 9.400 -18.062 18.311 1.00 30.51 116 GLN A N 1
ATOM 750 C CA . GLN A 1 110 ? 8.569 -18.135 19.506 1.00 32.14 116 GLN A CA 1
ATOM 751 C C . GLN A 1 110 ? 7.092 -17.922 19.222 1.00 31.27 116 GLN A C 1
ATOM 752 O O . GLN A 1 110 ? 6.317 -17.655 20.136 1.00 34.52 116 GLN A O 1
ATOM 758 N N . LEU A 1 111 ? 6.694 -18.019 17.960 1.00 26.58 117 LEU A N 1
ATOM 759 C CA . LEU A 1 111 ? 5.298 -17.823 17.601 1.00 25.78 117 LEU A CA 1
ATOM 760 C C . LEU A 1 111 ? 4.487 -19.087 17.854 1.00 25.77 117 LEU A C 1
ATOM 761 O O . LEU A 1 111 ? 5.044 -20.187 17.866 1.00 26.95 117 LEU A O 1
ATOM 766 N N . GLU A 1 112 ? 3.174 -18.938 18.033 1.00 27.97 118 GLU A N 1
ATOM 767 C CA . GLU A 1 112 ? 2.323 -20.109 18.239 1.00 27.54 118 GLU A CA 1
ATOM 768 C C . GLU A 1 112 ? 1.951 -20.675 16.879 1.00 29.40 118 GLU A C 1
ATOM 769 O O . GLU A 1 112 ? 2.350 -20.143 15.834 1.00 27.78 118 GLU A O 1
ATOM 775 N N . GLY A 1 113 ? 1.166 -21.748 16.899 1.00 25.93 119 GLY A N 1
ATOM 776 C CA . GLY A 1 113 ? 0.684 -22.336 15.664 1.00 25.75 119 GLY A CA 1
ATOM 777 C C . GLY A 1 113 ? 1.557 -23.408 15.078 1.00 25.80 119 GLY A C 1
ATOM 778 O O . GLY A 1 113 ? 1.220 -23.986 14.048 1.00 27.11 119 GLY A O 1
ATOM 779 N N . GLY A 1 114 ? 2.686 -23.665 15.725 1.00 24.89 120 GLY A N 1
ATOM 780 C CA . GLY A 1 114 ? 3.575 -24.699 15.238 1.00 28.23 120 GLY A CA 1
ATOM 781 C C . GLY A 1 114 ? 4.405 -24.342 14.020 1.00 29.15 120 GLY A C 1
ATOM 782 O O . GLY A 1 114 ? 4.333 -23.230 13.483 1.00 24.35 120 GLY A O 1
ATOM 783 N N . PRO A 1 115 ? 5.224 -25.296 13.560 1.00 30.36 121 PRO A N 1
ATOM 784 C CA . PRO A 1 115 ? 6.078 -25.083 12.394 1.00 30.55 121 PRO A CA 1
ATOM 785 C C . PRO A 1 115 ? 5.309 -24.632 11.164 1.00 30.30 121 PRO A C 1
ATOM 786 O O . PRO A 1 115 ? 4.235 -25.150 10.845 1.00 32.34 121 PRO A O 1
ATOM 790 N N . GLY A 1 116 ? 5.865 -23.643 10.487 1.00 29.14 122 GLY A N 1
ATOM 791 C CA . GLY A 1 116 ? 5.239 -23.143 9.283 1.00 28.76 122 GLY A CA 1
ATOM 792 C C . GLY A 1 116 ? 4.006 -22.280 9.470 1.00 23.07 122 GLY A C 1
ATOM 793 O O . GLY A 1 116 ? 3.385 -21.923 8.479 1.00 21.20 122 GLY A O 1
ATOM 794 N N . TRP A 1 117 ? 3.639 -21.935 10.706 1.00 20.21 123 TRP A N 1
ATOM 795 C CA . TRP A 1 117 ? 2.442 -21.110 10.875 1.00 16.52 123 TRP A CA 1
ATOM 796 C C . TRP A 1 117 ? 2.620 -19.761 10.158 1.00 14.67 123 TRP A C 1
ATOM 797 O O . TRP A 1 117 ? 1.741 -19.326 9.405 1.00 16.10 123 TRP A O 1
ATOM 808 N N . LEU A 1 118 ? 3.751 -19.104 10.387 1.00 15.39 124 LEU A N 1
ATOM 809 C CA . LEU A 1 118 ? 3.950 -17.812 9.740 1.00 13.79 124 LEU A CA 1
ATOM 810 C C . LEU A 1 118 ? 3.886 -17.875 8.224 1.00 13.57 124 LEU A C 1
ATOM 811 O O . LEU A 1 118 ? 3.393 -16.943 7.585 1.00 11.97 124 LEU A O 1
ATOM 816 N N . ALA A 1 119 ? 4.371 -18.960 7.631 1.00 13.01 125 ALA A N 1
ATOM 817 C CA . ALA A 1 119 ? 4.379 -19.075 6.184 1.00 12.20 125 ALA A CA 1
ATOM 818 C C . ALA A 1 119 ? 2.983 -19.075 5.594 1.00 13.34 125 ALA A C 1
ATOM 819 O O . ALA A 1 119 ? 2.811 -18.782 4.412 1.00 14.34 125 ALA A O 1
ATOM 821 N N . GLY A 1 120 ? 1.977 -19.406 6.399 1.00 11.16 126 GLY A N 1
ATOM 822 C CA . GLY A 1 120 ? 0.630 -19.401 5.853 1.00 12.84 126 GLY A CA 1
ATOM 823 C C . GLY A 1 120 ? -0.203 -18.193 6.260 1.00 10.94 126 GLY A C 1
ATOM 824 O O . GLY A 1 120 ? -1.367 -18.079 5.913 1.00 14.51 126 GLY A O 1
ATOM 825 N N . ALA A 1 121 ? 0.429 -17.269 6.964 1.00 11.98 127 ALA A N 1
ATOM 826 C CA . ALA A 1 121 ? -0.265 -16.091 7.467 1.00 11.63 127 ALA A CA 1
ATOM 827 C C . ALA A 1 121 ? -0.140 -14.862 6.582 1.00 9.79 127 ALA A C 1
ATOM 828 O O . ALA A 1 121 ? 0.661 -14.810 5.641 1.00 9.22 127 ALA A O 1
ATOM 830 N N . THR A 1 122 ? -0.986 -13.884 6.895 1.00 9.16 128 THR A N 1
ATOM 831 C CA . THR A 1 122 ? -0.952 -12.574 6.245 1.00 7.27 128 THR A CA 1
ATOM 832 C C . THR A 1 122 ? -0.571 -11.624 7.386 1.00 8.25 128 THR A C 1
ATOM 833 O O . THR A 1 122 ? -1.180 -11.654 8.459 1.00 7.85 128 THR A O 1
ATOM 837 N N . VAL A 1 123 ? 0.438 -10.784 7.152 1.00 6.90 129 VAL A N 1
ATOM 838 C CA . VAL A 1 123 ? 0.970 -9.864 8.146 1.00 7.07 129 VAL A CA 1
ATOM 839 C C . VAL A 1 123 ? 0.675 -8.423 7.728 1.00 6.35 129 VAL A C 1
ATOM 840 O O . VAL A 1 123 ? 0.975 -8.038 6.596 1.00 6.45 129 VAL A O 1
ATOM 844 N N . THR A 1 124 ? 0.133 -7.611 8.637 1.00 5.48 130 THR A N 1
ATOM 845 C CA . THR A 1 124 ? -0.181 -6.219 8.304 1.00 5.78 130 THR A CA 1
ATOM 846 C C . THR A 1 124 ? -0.507 -5.421 9.554 1.00 7.16 130 THR A C 1
ATOM 847 O O . THR A 1 124 ? -0.481 -5.961 10.650 1.00 6.02 130 THR A O 1
ATOM 851 N N . TRP A 1 125 ? -0.805 -4.134 9.399 1.00 6.25 131 TRP A N 1
ATOM 852 C CA . TRP A 1 125 ? -1.232 -3.315 10.544 1.00 5.15 131 TRP A CA 1
ATOM 853 C C . TRP A 1 125 ? -2.744 -3.409 10.696 1.00 5.15 131 TRP A C 1
ATOM 854 O O . TRP A 1 125 ? -3.473 -3.550 9.689 1.00 6.61 131 TRP A O 1
ATOM 865 N N . ARG A 1 126 ? -3.220 -3.315 11.947 1.00 5.15 132 ARG A N 1
ATOM 866 C CA . ARG A 1 126 ? -4.659 -3.341 12.211 1.00 5.87 132 ARG A CA 1
ATOM 867 C C . ARG A 1 126 ? -5.362 -2.286 11.362 1.00 5.41 132 ARG A C 1
ATOM 868 O O . ARG A 1 126 ? -6.416 -2.570 10.796 1.00 6.74 132 ARG A O 1
ATOM 876 N N . GLY A 1 127 ? -4.804 -1.074 11.276 1.00 6.15 133 GLY A N 1
ATOM 877 C CA . GLY A 1 127 ? -5.447 -0.011 10.499 1.00 6.08 133 GLY A CA 1
ATOM 878 C C . GLY A 1 127 ? -5.680 -0.353 9.036 1.00 6.47 133 GLY A C 1
ATOM 879 O O . GLY A 1 127 ? -6.656 0.127 8.419 1.00 6.85 133 GLY A O 1
ATOM 880 N N . HIS A 1 128 ? -4.795 -1.152 8.451 1.00 5.15 134 HIS A N 1
ATOM 881 C CA . HIS A 1 128 ? -4.965 -1.542 7.048 1.00 5.15 134 HIS A CA 1
ATOM 882 C C . HIS A 1 128 ? -6.184 -2.465 6.953 1.00 5.15 134 HIS A C 1
ATOM 883 O O . HIS A 1 128 ? -6.976 -2.375 5.998 1.00 7.35 134 HIS A O 1
ATOM 890 N N . LEU A 1 129 ? -6.309 -3.399 7.899 1.00 5.45 135 LEU A N 1
ATOM 891 C CA . LEU A 1 129 ? -7.474 -4.291 7.916 1.00 6.08 135 LEU A CA 1
ATOM 892 C C . LEU A 1 129 ? -8.742 -3.466 8.149 1.00 6.40 135 LEU A C 1
ATOM 893 O O . LEU A 1 129 ? -9.798 -3.754 7.547 1.00 7.35 135 LEU A O 1
ATOM 898 N N . THR A 1 130 ? -8.675 -2.439 8.998 1.00 5.98 136 THR A N 1
ATOM 899 C CA . THR A 1 130 ? -9.869 -1.594 9.243 1.00 6.46 136 THR A CA 1
ATOM 900 C C . THR A 1 130 ? -10.342 -0.949 7.936 1.00 6.68 136 THR A C 1
ATOM 901 O O . THR A 1 130 ? -11.542 -0.937 7.645 1.00 8.21 136 THR A O 1
ATOM 905 N N . LYS A 1 131 ? -9.412 -0.444 7.129 1.00 6.99 137 LYS A N 1
ATOM 906 C CA . LYS A 1 131 ? -9.798 0.166 5.853 1.00 7.17 137 LYS A CA 1
ATOM 907 C C . LYS A 1 131 ? -10.475 -0.856 4.939 1.00 7.92 137 LYS A C 1
ATOM 908 O O . LYS A 1 131 ? -11.363 -0.501 4.167 1.00 8.22 137 LYS A O 1
ATOM 914 N N . LEU A 1 132 ? -10.043 -2.114 4.981 1.00 6.61 138 LEU A N 1
ATOM 915 C CA . LEU A 1 132 ? -10.707 -3.121 4.173 1.00 6.77 138 LEU A CA 1
ATOM 916 C C . LEU A 1 132 ? -12.136 -3.301 4.679 1.00 8.05 138 LEU A C 1
ATOM 917 O O . LEU A 1 132 ? -13.088 -3.289 3.899 1.00 8.19 138 LEU A O 1
ATOM 922 N N . LEU A 1 133 ? -12.285 -3.485 5.985 1.00 6.65 139 LEU A N 1
ATOM 923 C CA . LEU A 1 133 ? -13.602 -3.686 6.576 1.00 7.79 139 LEU A CA 1
ATOM 924 C C . LEU A 1 133 ? -14.587 -2.604 6.185 1.00 7.69 139 LEU A C 1
ATOM 925 O O . LEU A 1 133 ? -15.769 -2.880 5.902 1.00 9.64 139 LEU A O 1
ATOM 930 N N . THR A 1 134 ? -14.150 -1.361 6.165 1.00 7.08 140 THR A N 1
ATOM 931 C CA . THR A 1 134 ? -15.102 -0.291 5.882 1.00 8.05 140 THR A CA 1
ATOM 932 C C . THR A 1 134 ? -15.260 0.036 4.405 1.00 9.07 140 THR A C 1
ATOM 933 O O . THR A 1 134 ? -16.097 0.878 4.058 1.00 10.46 140 THR A O 1
ATOM 937 N N . THR A 1 135 ? -14.535 -0.663 3.538 1.00 7.74 141 THR A N 1
ATOM 938 C CA . THR A 1 135 ? -14.592 -0.349 2.112 1.00 8.17 141 THR A CA 1
ATOM 939 C C . THR A 1 135 ? -15.989 -0.402 1.459 1.00 7.55 141 THR A C 1
ATOM 940 O O . THR A 1 135 ? -16.330 0.497 0.685 1.00 8.54 141 THR A O 1
ATOM 944 N N . PRO A 1 136 ? -16.808 -1.421 1.781 1.00 8.79 142 PRO A N 1
ATOM 945 C CA . PRO A 1 136 ? -18.138 -1.476 1.140 1.00 8.75 142 PRO A CA 1
ATOM 946 C C . PRO A 1 136 ? -19.011 -0.270 1.393 1.00 10.50 142 PRO A C 1
ATOM 947 O O . PRO A 1 136 ? -19.966 -0.011 0.634 1.00 12.75 142 PRO A O 1
ATOM 951 N N . TYR A 1 137 ? -18.699 0.470 2.454 1.00 8.16 143 TYR A N 1
ATOM 952 C CA . TYR A 1 137 ? -19.490 1.643 2.817 1.00 7.60 143 TYR A CA 1
ATOM 953 C C . TYR A 1 137 ? -18.796 2.970 2.622 1.00 10.39 143 TYR A C 1
ATOM 954 O O . TYR A 1 137 ? -19.394 4.025 2.797 1.00 13.34 143 TYR A O 1
ATOM 963 N N . GLU A 1 138 ? -17.527 2.935 2.247 1.00 12.38 144 GLU A N 1
ATOM 964 C CA . GLU A 1 138 ? -16.751 4.156 2.115 1.00 11.87 144 GLU A CA 1
ATOM 965 C C . GLU A 1 138 ? -17.068 4.936 0.864 1.00 12.42 144 GLU A C 1
ATOM 966 O O . GLU A 1 138 ? -17.026 4.399 -0.233 1.00 13.87 144 GLU A O 1
ATOM 972 N N . ARG A 1 139 ? -17.356 6.223 1.048 1.00 15.06 145 ARG A N 1
ATOM 973 C CA . ARG A 1 139 ? -17.710 7.099 -0.062 1.00 18.02 145 ARG A CA 1
ATOM 974 C C . ARG A 1 139 ? -16.724 8.217 -0.330 1.00 18.38 145 ARG A C 1
ATOM 975 O O . ARG A 1 139 ? -16.831 8.869 -1.360 1.00 19.53 145 ARG A O 1
ATOM 983 N N . GLN A 1 140 ? -15.759 8.422 0.566 1.00 17.95 146 GLN A N 1
ATOM 984 C CA . GLN A 1 140 ? -14.832 9.537 0.433 1.00 20.65 146 GLN A CA 1
ATOM 985 C C . GLN A 1 140 ? -13.374 9.228 0.151 1.00 22.61 146 GLN A C 1
ATOM 986 O O . GLN A 1 140 ? -12.786 9.789 -0.770 1.00 26.05 146 GLN A O 1
ATOM 992 N N . GLU A 1 141 ? -12.783 8.347 0.944 1.00 19.56 147 GLU A N 1
ATOM 993 C CA . GLU A 1 141 ? -11.360 8.070 0.792 1.00 19.29 147 GLU A CA 1
ATOM 994 C C . GLU A 1 141 ? -10.976 6.709 0.257 1.00 17.51 147 GLU A C 1
ATOM 995 O O . GLU A 1 141 ? -11.333 5.675 0.831 1.00 17.72 147 GLU A O 1
ATOM 1001 N N . GLY A 1 142 ? -10.229 6.725 -0.846 1.00 13.79 148 GLY A N 1
ATOM 1002 C CA . GLY A 1 142 ? -9.748 5.494 -1.440 1.00 14.09 148 GLY A CA 1
ATOM 1003 C C . GLY A 1 142 ? -8.460 5.082 -0.734 1.00 12.16 148 GLY A C 1
ATOM 1004 O O . GLY A 1 142 ? -7.987 5.730 0.212 1.00 12.19 148 GLY A O 1
ATOM 1005 N N . TRP A 1 143 ? -7.888 3.986 -1.206 1.00 9.70 149 TRP A N 1
ATOM 1006 C CA . TRP A 1 143 ? -6.662 3.493 -0.611 1.00 9.11 149 TRP A CA 1
ATOM 1007 C C . TRP A 1 143 ? -5.876 2.662 -1.598 1.00 9.50 149 TRP A C 1
ATOM 1008 O O . TRP A 1 143 ? -6.354 2.337 -2.686 1.00 9.21 149 TRP A O 1
ATOM 1019 N N . GLN A 1 144 ? -4.639 2.346 -1.209 1.00 8.66 150 GLN A N 1
ATOM 1020 C CA . GLN A 1 144 ? -3.768 1.495 -2.004 1.00 9.37 150 GLN A CA 1
ATOM 1021 C C . GLN A 1 144 ? -3.004 0.639 -1.015 1.00 8.34 150 GLN A C 1
ATOM 1022 O O . GLN A 1 144 ? -2.489 1.144 -0.008 1.00 8.27 150 GLN A O 1
ATOM 1028 N N . LEU A 1 145 ? -2.957 -0.660 -1.280 1.00 7.55 151 LEU A N 1
ATOM 1029 C CA . LEU A 1 145 ? -2.207 -1.579 -0.428 1.00 7.38 151 LEU A CA 1
ATOM 1030 C C . LEU A 1 145 ? -1.183 -2.306 -1.289 1.00 9.09 151 LEU A C 1
ATOM 1031 O O . LEU A 1 145 ? -1.536 -2.927 -2.305 1.00 8.92 151 LEU A O 1
ATOM 1036 N N . ALA A 1 146 ? 0.087 -2.227 -0.900 1.00 6.24 152 ALA A N 1
ATOM 1037 C CA . ALA A 1 146 ? 1.153 -2.961 -1.607 1.00 8.04 152 ALA A CA 1
ATOM 1038 C C . ALA A 1 146 ? 1.217 -4.363 -0.978 1.00 7.99 152 ALA A C 1
ATOM 1039 O O . ALA A 1 146 ? 1.140 -4.514 0.247 1.00 7.50 152 ALA A O 1
ATOM 1041 N N . ALA A 1 147 ? 1.346 -5.390 -1.814 1.00 6.83 153 ALA A N 1
ATOM 1042 C CA . ALA A 1 147 ? 1.421 -6.764 -1.299 1.00 6.09 153 ALA A CA 1
ATOM 1043 C C . ALA A 1 147 ? 2.654 -7.468 -1.838 1.00 7.60 153 ALA A C 1
ATOM 1044 O O . ALA A 1 147 ? 2.941 -7.414 -3.051 1.00 7.81 153 ALA A O 1
ATOM 1046 N N . SER A 1 148 ? 3.376 -8.135 -0.940 1.00 5.15 154 SER A N 1
ATOM 1047 C CA . SER A 1 148 ? 4.564 -8.913 -1.315 1.00 7.51 154 SER A CA 1
ATOM 1048 C C . SER A 1 148 ? 4.534 -10.226 -0.559 1.00 7.01 154 SER A C 1
ATOM 1049 O O . SER A 1 148 ? 4.203 -10.250 0.629 1.00 7.92 154 SER A O 1
ATOM 1052 N N . ARG A 1 149 ? 4.839 -11.330 -1.244 1.00 6.84 155 ARG A N 1
ATOM 1053 C CA . ARG A 1 149 ? 4.911 -12.634 -0.580 1.00 6.90 155 ARG A CA 1
ATOM 1054 C C . ARG A 1 149 ? 6.385 -12.941 -0.361 1.00 7.38 155 ARG A C 1
ATOM 1055 O O . ARG A 1 149 ? 7.209 -12.714 -1.248 1.00 8.54 155 ARG A O 1
ATOM 1063 N N . PHE A 1 150 ? 6.716 -13.434 0.827 1.00 6.08 156 PHE A N 1
ATOM 1064 C CA . PHE A 1 150 ? 8.107 -13.715 1.133 1.00 8.16 156 PHE A CA 1
ATOM 1065 C C . PHE A 1 150 ? 8.110 -14.859 2.117 1.00 8.13 156 PHE A C 1
ATOM 1066 O O . PHE A 1 150 ? 7.573 -14.741 3.241 1.00 9.88 156 PHE A O 1
ATOM 1074 N N . GLN A 1 151 ? 8.725 -15.975 1.695 1.00 9.79 157 GLN A N 1
ATOM 1075 C CA . GLN A 1 151 ? 8.760 -17.188 2.506 1.00 10.63 157 GLN A CA 1
ATOM 1076 C C . GLN A 1 151 ? 7.330 -17.626 2.861 1.00 10.84 157 GLN A C 1
ATOM 1077 O O . GLN A 1 151 ? 7.027 -17.989 4.002 1.00 12.02 157 GLN A O 1
ATOM 1083 N N . GLY A 1 152 ? 6.450 -17.553 1.861 1.00 9.77 158 GLY A N 1
ATOM 1084 C CA . GLY A 1 152 ? 5.077 -17.980 2.043 1.00 9.28 158 GLY A CA 1
ATOM 1085 C C . GLY A 1 152 ? 4.146 -16.915 2.571 1.00 7.95 158 GLY A C 1
ATOM 1086 O O . GLY A 1 152 ? 3.012 -16.789 2.113 1.00 8.79 158 GLY A O 1
ATOM 1087 N N . THR A 1 153 ? 4.640 -16.168 3.543 1.00 9.09 159 THR A N 1
ATOM 1088 C CA . THR A 1 153 ? 3.865 -15.110 4.209 1.00 8.46 159 THR A CA 1
ATOM 1089 C C . THR A 1 153 ? 3.491 -13.985 3.260 1.00 7.92 159 THR A C 1
ATOM 1090 O O . THR A 1 153 ? 4.329 -13.559 2.474 1.00 7.64 159 THR A O 1
ATOM 1094 N N . LEU A 1 154 ? 2.243 -13.504 3.350 1.00 7.42 160 LEU A N 1
ATOM 1095 C CA . LEU A 1 154 ? 1.797 -12.390 2.524 1.00 8.43 160 LEU A CA 1
ATOM 1096 C C . LEU A 1 154 ? 1.826 -11.149 3.396 1.00 7.22 160 LEU A C 1
ATOM 1097 O O . LEU A 1 154 ? 1.189 -11.146 4.450 1.00 7.51 160 LEU A O 1
ATOM 1102 N N . TYR A 1 155 ? 2.567 -10.119 2.963 1.00 5.57 161 TYR A N 1
ATOM 1103 C CA . TYR A 1 155 ? 2.683 -8.854 3.694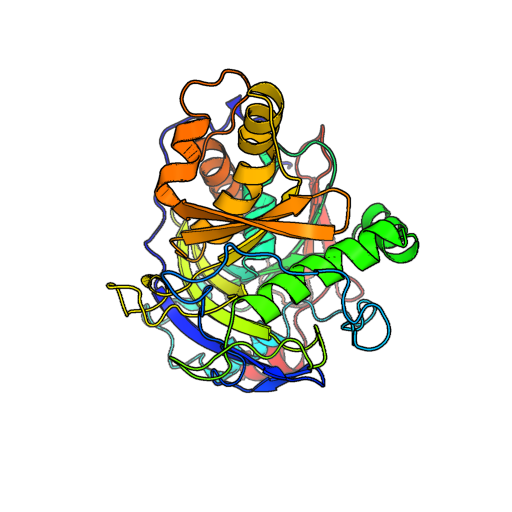 1.00 6.46 161 TYR A CA 1
ATOM 1104 C C . TYR A 1 155 ? 1.906 -7.781 2.969 1.00 6.03 161 TYR A C 1
ATOM 1105 O O . TYR A 1 155 ? 1.999 -7.688 1.737 1.00 6.15 161 TYR A O 1
ATOM 1114 N N . LEU A 1 156 ? 1.110 -7.016 3.719 1.00 6.19 162 LEU A N 1
ATOM 1115 C CA . LEU A 1 156 ? 0.277 -5.936 3.149 1.00 5.78 162 LEU A CA 1
ATOM 1116 C C . LEU A 1 156 ? 0.690 -4.631 3.802 1.00 6.45 162 LEU A C 1
ATOM 1117 O O . LEU A 1 156 ? 0.642 -4.511 5.034 1.00 6.61 162 LEU A O 1
ATOM 1122 N N . SER A 1 157 ? 1.057 -3.648 2.976 1.00 6.62 163 SER A N 1
ATOM 1123 C CA . SER A 1 157 ? 1.532 -2.355 3.491 1.00 5.41 163 SER A CA 1
ATOM 1124 C C . SER A 1 157 ? 0.897 -1.223 2.699 1.00 7.68 163 SER A C 1
ATOM 1125 O O . SER A 1 157 ? 0.978 -1.207 1.475 1.00 8.64 163 SER A O 1
ATOM 1128 N N . GLU A 1 158 ? 0.292 -0.265 3.378 1.00 6.52 164 GLU A N 1
ATOM 1129 C CA . GLU A 1 158 ? -0.398 0.813 2.686 1.00 6.45 164 GLU A CA 1
ATOM 1130 C C . GLU A 1 158 ? 0.517 1.782 1.947 1.00 7.37 164 GLU A C 1
ATOM 1131 O O . GLU A 1 158 ? 1.630 2.081 2.415 1.00 9.19 164 GLU A O 1
ATOM 1137 N N . VAL A 1 159 ? 0.058 2.250 0.781 1.00 8.44 165 VAL A N 1
ATOM 1138 C CA . VAL A 1 159 ? 0.785 3.218 -0.018 1.00 7.78 165 VAL A CA 1
ATOM 1139 C C . VAL A 1 159 ? -0.071 4.489 -0.013 1.00 9.26 165 VAL A C 1
ATOM 1140 O O . VAL A 1 159 ? -1.298 4.436 -0.165 1.00 10.27 165 VAL A O 1
ATOM 1144 N N . GLU A 1 160 ? 0.568 5.639 0.161 1.00 10.88 166 GLU A N 1
ATOM 1145 C CA . GLU A 1 160 ? -0.176 6.898 0.194 1.00 12.23 166 GLU A CA 1
ATOM 1146 C C . GLU A 1 160 ? -0.653 7.264 -1.201 1.00 9.24 166 GLU A C 1
ATOM 1147 O O . GLU A 1 160 ? 0.126 7.251 -2.149 1.00 11.40 166 GLU A O 1
ATOM 1153 N N . THR A 1 161 ? -1.931 7.603 -1.333 1.00 10.60 167 THR A N 1
ATOM 1154 C CA . THR A 1 161 ? -2.480 7.965 -2.630 1.00 10.40 167 THR A CA 1
ATOM 1155 C C . THR A 1 161 ? -2.165 9.442 -2.910 1.00 12.52 167 THR A C 1
ATOM 1156 O O . THR A 1 161 ? -1.822 10.200 -1.992 1.00 12.13 167 THR A O 1
ATOM 1160 N N . PRO A 1 162 ? -2.260 9.859 -4.180 1.00 13.94 168 PRO A N 1
ATOM 1161 C CA . PRO A 1 162 ? -1.992 11.260 -4.518 1.00 15.39 168 PRO A CA 1
ATOM 1162 C C . PRO A 1 162 ? -2.915 12.205 -3.728 1.00 14.71 168 PRO A C 1
ATOM 1163 O O . PRO A 1 162 ? -2.471 13.242 -3.227 1.00 16.00 168 PRO A O 1
ATOM 1167 N N . ALA A 1 163 ? -4.191 11.846 -3.608 1.00 17.92 169 ALA A N 1
ATOM 1168 C CA . ALA A 1 163 ? -5.137 12.687 -2.890 1.00 18.27 169 ALA A CA 1
ATOM 1169 C C . ALA A 1 163 ? -4.786 12.776 -1.417 1.00 18.50 169 ALA A C 1
ATOM 1170 O O . ALA A 1 163 ? -4.891 13.838 -0.813 1.00 18.59 169 ALA A O 1
ATOM 1172 N N . ALA A 1 164 ? -4.365 11.653 -0.836 1.00 16.84 170 ALA A N 1
ATOM 1173 C CA . ALA A 1 164 ? -4.019 11.631 0.565 1.00 15.51 170 ALA A CA 1
ATOM 1174 C C . ALA A 1 164 ? -2.798 12.480 0.816 1.00 15.49 170 ALA A C 1
ATOM 1175 O O . ALA A 1 164 ? -2.734 13.203 1.813 1.00 17.43 170 ALA A O 1
ATOM 1177 N N . ARG A 1 165 ? -1.820 12.420 -0.082 1.00 14.32 171 ARG A N 1
ATOM 1178 C CA . ARG A 1 165 ? -0.629 13.236 0.118 1.00 17.64 171 ARG A CA 1
ATOM 1179 C C . ARG A 1 165 ? -0.990 14.729 0.011 1.00 16.49 171 ARG A C 1
ATOM 1180 O O . ARG A 1 165 ? -0.514 15.541 0.806 1.00 18.93 171 ARG A O 1
ATOM 1188 N N . ALA A 1 166 ? -1.835 15.074 -0.956 1.00 16.98 172 ALA A N 1
ATOM 1189 C CA . ALA A 1 166 ? -2.254 16.469 -1.132 1.00 17.39 172 ALA A CA 1
ATOM 1190 C C . ALA A 1 166 ? -2.997 16.972 0.099 1.00 21.26 172 ALA A C 1
ATOM 1191 O O . ALA A 1 166 ? -2.767 18.093 0.578 1.00 21.46 172 ALA A O 1
ATOM 1193 N N . GLN A 1 167 ? -3.911 16.143 0.591 1.00 21.38 173 GLN A N 1
ATOM 1194 C CA . GLN A 1 167 ? -4.727 16.498 1.742 1.00 27.63 173 GLN A CA 1
ATOM 1195 C C . GLN A 1 167 ? -3.857 16.644 2.968 1.00 29.28 173 GLN A C 1
ATOM 1196 O O . GLN A 1 167 ? -4.021 17.574 3.762 1.00 31.40 173 GLN A O 1
ATOM 1202 N N . ARG A 1 168 ? -2.910 15.730 3.117 1.00 29.52 174 ARG A N 1
ATOM 1203 C CA . ARG A 1 168 ? -2.021 15.772 4.252 1.00 30.60 174 ARG A CA 1
ATOM 1204 C C . ARG A 1 168 ? -1.319 1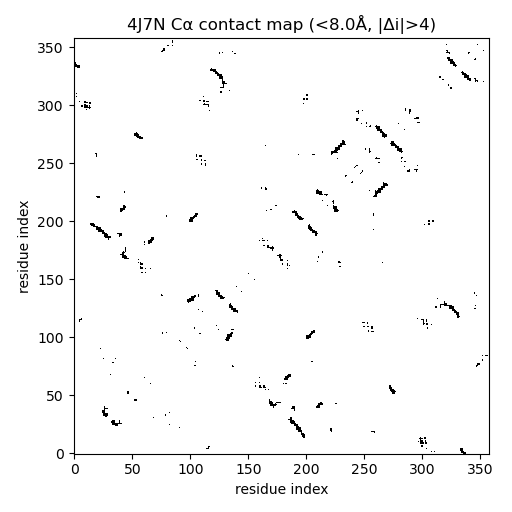7.118 4.295 1.00 32.48 174 ARG A C 1
ATOM 1205 O O . ARG A 1 168 ? -1.445 17.861 5.269 1.00 32.35 174 ARG A O 1
ATOM 1213 N N . LEU A 1 169 ? -0.599 17.445 3.230 1.00 30.17 175 LEU A N 1
ATOM 1214 C CA . LEU A 1 169 ? 0.127 18.700 3.178 1.00 33.14 175 LEU A CA 1
ATOM 1215 C C . LEU A 1 169 ? -0.767 19.937 3.340 1.00 32.93 175 LEU A C 1
ATOM 1216 O O . LEU A 1 169 ? -0.337 20.939 3.920 1.00 34.73 175 LEU A O 1
ATOM 1221 N N . ALA A 1 170 ? -2.001 19.868 2.848 1.00 30.31 176 ALA A N 1
ATOM 1222 C CA . ALA A 1 170 ? -2.935 20.997 2.937 1.00 31.12 176 ALA A CA 1
ATOM 1223 C C . ALA A 1 170 ? -3.863 20.901 4.146 1.00 33.16 176 ALA A C 1
ATOM 1224 O O . ALA A 1 170 ? -4.882 21.587 4.210 1.00 33.98 176 ALA A O 1
ATOM 1226 N N . ARG A 1 171 ? -3.516 20.050 5.103 1.00 32.82 177 ARG A N 1
ATOM 1227 C CA . ARG A 1 171 ? -4.338 19.861 6.290 1.00 31.71 177 ARG A CA 1
ATOM 1228 C C . ARG A 1 171 ? -4.699 21.191 6.938 1.00 27.79 177 ARG A C 1
ATOM 1229 O O . ARG A 1 171 ? -3.821 21.973 7.314 1.00 25.39 177 ARG A O 1
ATOM 1237 N N . PRO A 1 172 ? -6.005 21.462 7.072 1.00 26.92 178 PRO A N 1
ATOM 1238 C CA . PRO A 1 172 ? -6.482 22.704 7.681 1.00 29.33 178 PRO A CA 1
ATOM 1239 C C . PRO A 1 172 ? -6.010 22.791 9.121 1.00 26.86 178 PRO A C 1
ATOM 1240 O O . PRO A 1 172 ? -5.809 21.770 9.776 1.00 29.37 178 PRO A O 1
ATOM 1244 N N . PRO A 1 173 ? -5.801 24.009 9.623 1.00 26.13 179 PRO A N 1
ATOM 1245 C CA . PRO A 1 173 ? -5.362 24.155 11.010 1.00 24.19 179 PRO A CA 1
ATOM 1246 C C . PRO A 1 173 ? -6.388 23.504 11.947 1.00 24.31 179 PRO A C 1
ATOM 1247 O O . PRO A 1 173 ? -6.030 22.926 12.976 1.00 21.78 179 PRO A O 1
ATOM 1251 N N . LEU A 1 174 ? -7.663 23.615 11.582 1.00 25.20 180 LEU A N 1
ATOM 1252 C CA . LEU A 1 174 ? -8.747 23.024 12.368 1.00 28.72 180 LEU A CA 1
ATOM 1253 C C . LEU A 1 174 ? -8.533 21.517 12.539 1.00 27.70 180 LEU A C 1
ATOM 1254 O O . LEU A 1 174 ? -8.697 20.970 13.637 1.00 25.81 180 LEU A O 1
ATOM 1259 N N . LEU A 1 175 ? -8.161 20.856 11.450 1.00 26.90 181 LEU A N 1
ATOM 1260 C CA . LEU A 1 175 ? -7.945 19.418 11.458 1.00 27.60 181 LEU A CA 1
ATOM 1261 C C . LEU A 1 175 ? -6.708 19.026 12.264 1.00 24.00 181 LEU A C 1
ATOM 1262 O O . LEU A 1 175 ? -6.689 17.972 12.908 1.00 22.39 181 LEU A O 1
ATOM 1267 N N . ARG A 1 176 ? -5.673 19.863 12.227 1.00 21.59 182 ARG A N 1
ATOM 1268 C CA . ARG A 1 176 ? -4.459 19.607 12.993 1.00 18.50 182 ARG A CA 1
ATOM 1269 C C . ARG A 1 176 ? -4.800 19.739 14.483 1.00 17.25 182 ARG A C 1
ATOM 1270 O O . ARG A 1 176 ? -4.336 18.955 15.310 1.00 16.60 182 ARG A O 1
ATOM 1278 N N . GLU A 1 177 ? -5.613 20.731 14.824 1.00 14.54 183 GLU A N 1
ATOM 1279 C CA . GLU A 1 177 ? -5.969 20.898 16.227 1.00 15.54 183 GLU A CA 1
ATOM 1280 C C . GLU A 1 177 ? -6.909 19.768 16.666 1.00 19.13 183 GLU A C 1
ATOM 1281 O O . GLU A 1 177 ? -6.835 19.307 17.811 1.00 17.91 183 GLU A O 1
ATOM 1287 N N . LEU A 1 178 ? -7.762 19.302 15.758 1.00 19.45 184 LEU A N 1
ATOM 1288 C CA . LEU A 1 178 ? -8.688 18.204 16.072 1.00 20.48 184 LEU A CA 1
ATOM 1289 C C . LEU A 1 178 ? -7.881 16.934 16.387 1.00 20.12 184 LEU A C 1
ATOM 1290 O O . LEU A 1 178 ? -8.212 16.168 17.310 1.00 18.36 184 LEU A O 1
ATOM 1295 N N . MET A 1 179 ? -6.814 16.703 15.633 1.00 18.06 185 MET A N 1
ATOM 1296 C CA . MET A 1 179 ? -5.958 15.548 15.904 1.00 17.78 185 MET A CA 1
ATOM 1297 C C . MET A 1 179 ? -5.332 15.698 17.298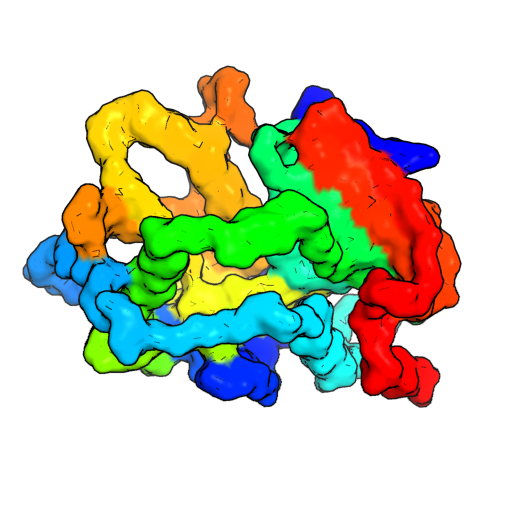 1.00 16.87 185 MET A C 1
ATOM 1298 O O . MET A 1 179 ? -5.318 14.757 18.096 1.00 17.14 185 MET A O 1
ATOM 1303 N N . TYR A 1 180 ? -4.826 16.890 17.602 1.00 14.08 186 TYR A N 1
ATOM 1304 C CA . TYR A 1 180 ? -4.241 17.146 18.913 1.00 12.88 186 TYR A CA 1
ATOM 1305 C C . TYR A 1 180 ? -5.278 16.849 20.005 1.00 11.77 186 TYR A C 1
ATOM 1306 O O . TYR A 1 180 ? -4.962 16.216 21.016 1.00 13.00 186 TYR A O 1
ATOM 1315 N N . MET A 1 181 ? -6.499 17.343 19.802 1.00 13.22 187 MET A N 1
ATOM 1316 C CA . MET A 1 181 ? -7.550 17.173 20.811 1.00 12.21 187 MET A CA 1
ATOM 1317 C C . MET A 1 181 ? -7.837 15.721 21.129 1.00 12.91 187 MET A C 1
ATOM 1318 O O . MET A 1 181 ? -8.147 15.385 22.275 1.00 11.40 187 MET A O 1
ATOM 1323 N N . GLY A 1 182 ? -7.733 14.858 20.125 1.00 13.24 188 GLY A N 1
ATOM 1324 C CA . GLY A 1 182 ? -7.949 13.435 20.371 1.00 12.99 188 GLY A CA 1
ATOM 1325 C C . GLY A 1 182 ? -6.867 12.889 21.291 1.00 10.97 188 GLY A C 1
ATOM 1326 O O . GLY A 1 182 ? -7.162 12.151 22.232 1.00 11.87 188 GLY A O 1
ATOM 1327 N N . TYR A 1 183 ? -5.611 13.257 21.038 1.00 10.32 189 TYR A N 1
ATOM 1328 C CA . TYR A 1 183 ? -4.522 12.791 21.888 1.00 9.32 189 TYR A CA 1
ATOM 1329 C C . TYR A 1 183 ? -4.592 13.453 23.260 1.00 9.07 189 TYR A C 1
ATOM 1330 O O . TYR A 1 183 ? -4.270 12.839 24.272 1.00 10.85 189 TYR A O 1
ATOM 1339 N N . LYS A 1 184 ? -5.028 14.705 23.297 1.00 9.56 190 LYS A N 1
ATOM 1340 C CA . LYS A 1 184 ? -5.147 15.400 24.571 1.00 9.08 190 LYS A CA 1
ATOM 1341 C C . LYS A 1 184 ? -6.225 14.727 25.445 1.00 8.42 190 LYS A C 1
ATOM 1342 O O . LYS A 1 184 ? -6.062 14.606 26.671 1.00 9.49 190 LYS A O 1
ATOM 1348 N N . PHE A 1 185 ? -7.326 14.292 24.827 1.00 8.92 191 PHE A N 1
ATOM 1349 C CA . PHE A 1 185 ? -8.376 13.587 25.583 1.00 8.80 191 PHE A CA 1
ATOM 1350 C C . PHE A 1 185 ? -7.772 12.349 26.244 1.00 8.45 191 PHE A C 1
ATOM 1351 O O . PHE A 1 185 ? -8.072 12.048 27.397 1.00 8.43 191 PHE A O 1
ATOM 1359 N N . GLU A 1 186 ? -6.908 11.635 25.524 1.00 9.68 192 GLU A N 1
ATOM 1360 C CA . GLU A 1 186 ? -6.274 10.459 26.109 1.00 10.43 192 GLU A CA 1
ATOM 1361 C C . GLU A 1 186 ? -5.459 10.860 27.340 1.00 10.92 192 GLU A C 1
ATOM 1362 O O . GLU A 1 186 ? -5.492 10.186 28.356 1.00 11.73 192 GLU A O 1
ATOM 1368 N N . GLN A 1 187 ? -4.741 11.969 27.255 1.00 10.99 193 GLN A N 1
ATOM 1369 C CA . GLN A 1 187 ? -3.948 12.447 28.389 1.00 10.92 193 GLN A CA 1
ATOM 1370 C C . GLN A 1 187 ? -4.817 12.733 29.619 1.00 12.24 193 GLN A C 1
ATOM 1371 O O . GLN A 1 187 ? -4.386 12.495 30.741 1.00 14.31 193 GLN A O 1
ATOM 1377 N N . TYR A 1 188 ? -6.030 13.258 29.417 1.00 9.92 194 TYR A N 1
ATOM 1378 C CA . TYR A 1 188 ? -6.941 13.531 30.534 1.00 9.74 194 TYR A CA 1
ATOM 1379 C C . TYR A 1 188 ? -7.550 12.285 31.136 1.00 11.81 194 TYR A C 1
ATOM 1380 O O . TYR A 1 188 ? -8.042 12.316 32.269 1.00 12.35 194 TYR A O 1
ATOM 1389 N N . MET A 1 189 ? -7.511 11.194 30.383 1.00 9.70 195 MET A N 1
ATOM 1390 C CA . MET A 1 189 ? -8.156 9.950 30.799 1.00 9.09 195 MET A CA 1
ATOM 1391 C C . MET A 1 189 ? -7.248 8.798 31.190 1.00 10.10 195 MET A C 1
ATOM 1392 O O . MET A 1 189 ? -7.763 7.710 31.515 1.00 11.02 195 MET A O 1
ATOM 1397 N N . CYS A 1 190 ? -5.933 9.027 31.202 1.00 9.35 196 CYS A N 1
ATOM 1398 C CA . CYS A 1 190 ? -4.968 7.973 31.475 1.00 10.56 196 CYS A CA 1
ATOM 1399 C C . CYS A 1 190 ? -3.922 8.423 32.462 1.00 11.03 196 CYS A C 1
ATOM 1400 O O . CYS A 1 190 ? -3.588 9.613 32.545 1.00 14.81 196 CYS A O 1
ATOM 1403 N N . ALA A 1 191 ? -3.376 7.453 33.180 1.00 9.93 197 ALA A N 1
ATOM 1404 C CA . ALA A 1 191 ? -2.321 7.699 34.161 1.00 10.88 197 ALA A CA 1
ATOM 1405 C C . ALA A 1 191 ? -1.122 6.850 33.751 1.00 12.32 197 ALA A C 1
ATOM 1406 O O . ALA A 1 191 ? -1.267 5.847 33.064 1.00 12.07 197 ALA A O 1
ATOM 1408 N N . ASP A 1 192 ? 0.069 7.233 34.196 1.00 14.92 198 ASP A N 1
ATOM 1409 C CA . ASP A 1 192 ? 1.266 6.472 33.840 1.00 15.53 198 ASP A CA 1
ATOM 1410 C C . ASP A 1 192 ? 1.408 5.149 34.577 1.00 16.53 198 ASP A C 1
ATOM 1411 O O . ASP A 1 192 ? 2.127 4.266 34.109 1.00 17.93 198 ASP A O 1
ATOM 1416 N N . LYS A 1 193 ? 0.744 5.015 35.721 1.00 16.81 199 LYS A N 1
ATOM 1417 C CA . LYS A 1 193 ? 0.792 3.783 36.509 1.00 20.24 199 LYS A CA 1
ATOM 1418 C C . LYS A 1 193 ? -0.625 3.394 36.888 1.00 18.27 199 LYS A C 1
ATOM 1419 O O . LYS A 1 193 ? -1.493 4.258 37.026 1.00 17.21 199 LYS A O 1
ATOM 1425 N N . PRO A 1 194 ? -0.884 2.088 37.076 1.00 21.59 200 PRO A N 1
ATOM 1426 C CA . PRO A 1 194 ? -2.234 1.659 37.446 1.00 23.53 200 PRO A CA 1
ATOM 1427 C C . PRO A 1 194 ? -2.655 2.382 38.725 1.00 26.86 200 PRO A C 1
ATOM 1428 O O . PRO A 1 194 ? -1.865 2.497 39.664 1.00 26.84 200 PRO A O 1
ATOM 1432 N N . GLY A 1 195 ? -3.888 2.876 38.758 1.00 26.18 201 GLY A N 1
ATOM 1433 C CA . GLY A 1 195 ? -4.353 3.580 39.943 1.00 27.51 201 GLY A CA 1
ATOM 1434 C C . GLY A 1 195 ? -3.803 4.989 40.139 1.00 28.07 201 GLY A C 1
ATOM 1435 O O . GLY A 1 195 ? -4.134 5.647 41.124 1.00 29.03 201 GLY A O 1
ATOM 1436 N N . GLY A 1 196 ? -2.955 5.454 39.225 1.00 25.46 202 GLY A N 1
ATOM 1437 C CA . GLY A 1 196 ? -2.417 6.795 39.341 1.00 24.43 202 GLY A CA 1
ATOM 1438 C C . GLY A 1 196 ? -3.421 7.808 38.813 1.00 22.18 202 GLY A C 1
ATOM 1439 O O . GLY A 1 196 ? -4.544 7.449 38.454 1.00 24.39 202 GLY A O 1
ATOM 1440 N N . SER A 1 197 ? -3.021 9.072 38.751 1.00 22.42 203 SER A N 1
ATOM 1441 C CA . SER A 1 197 ? -3.913 10.111 38.257 1.00 23.25 203 SER A CA 1
ATOM 1442 C C . SER A 1 197 ? -3.348 10.731 36.988 1.00 18.49 203 SER A C 1
ATOM 1443 O O . SER A 1 197 ? -2.143 10.765 36.788 1.00 20.16 203 SER A O 1
ATOM 1446 N N . PRO A 1 198 ? -4.230 11.204 36.099 1.00 19.77 204 PRO A N 1
ATOM 1447 C CA . PRO A 1 198 ? -3.769 11.821 34.858 1.00 17.07 204 PRO A CA 1
ATOM 1448 C C . PRO A 1 198 ? -2.970 13.092 35.148 1.00 18.49 204 PRO A C 1
ATOM 1449 O O . PRO A 1 198 ? -3.177 13.752 36.177 1.00 20.14 204 PRO A O 1
ATOM 1453 N N . ASP A 1 199 ? -2.069 13.442 34.241 1.00 17.42 205 ASP A N 1
ATOM 1454 C CA . ASP A 1 199 ? -1.289 14.662 34.391 1.00 20.08 205 ASP A CA 1
ATOM 1455 C C . ASP A 1 199 ? -1.377 15.443 33.087 1.00 20.80 205 ASP A C 1
ATOM 1456 O O . ASP A 1 199 ? -0.601 15.224 32.159 1.00 22.25 205 ASP A O 1
ATOM 1461 N N . PRO A 1 200 ? -2.339 16.366 32.998 1.00 22.84 206 PRO A N 1
ATOM 1462 C CA . PRO A 1 200 ? -2.572 17.198 31.812 1.00 22.51 206 PRO A CA 1
ATOM 1463 C C . PRO A 1 200 ? -1.536 18.290 31.571 1.00 22.12 206 PRO A C 1
ATOM 1464 O O . PRO A 1 200 ? -1.593 18.983 30.563 1.00 22.66 206 PRO A O 1
ATOM 1468 N N . SER A 1 201 ? -0.589 18.444 32.487 1.00 24.58 207 SER A N 1
ATOM 1469 C CA . SER A 1 201 ? 0.406 19.501 32.334 1.00 22.63 207 SER A CA 1
ATOM 1470 C C . SER A 1 201 ? 1.584 19.100 31.453 1.00 24.81 207 SER A C 1
ATOM 1471 O O . SER A 1 201 ? 2.469 19.916 31.180 1.00 25.24 207 SER A O 1
ATOM 1474 N N . GLY A 1 202 ? 1.599 17.849 31.007 1.00 22.36 208 GLY A N 1
ATOM 1475 C CA . GLY A 1 202 ? 2.694 17.390 30.174 1.00 23.57 208 GLY A CA 1
ATOM 1476 C C . GLY A 1 202 ? 2.552 17.665 28.685 1.00 21.87 208 GLY A C 1
ATOM 1477 O O . GLY A 1 202 ? 1.609 18.323 28.227 1.00 20.84 208 GLY A O 1
ATOM 1478 N N . GLU A 1 203 ? 3.515 17.160 27.929 1.00 19.91 209 GLU A N 1
ATOM 1479 C CA . GLU A 1 203 ? 3.535 17.322 26.482 1.00 19.39 209 GLU A CA 1
ATOM 1480 C C . GLU A 1 203 ? 2.678 16.240 25.843 1.00 17.55 209 GLU A C 1
ATOM 1481 O O . GLU A 1 203 ? 2.621 15.116 26.346 1.00 20.29 209 GLU A O 1
ATOM 1487 N N . VAL A 1 204 ? 2.030 16.575 24.732 1.00 16.17 210 VAL A N 1
ATOM 1488 C CA . VAL A 1 204 ? 1.279 15.576 23.952 1.00 14.93 210 VAL A CA 1
ATOM 1489 C C . VAL A 1 204 ? 2.287 15.261 22.826 1.00 12.89 210 VAL A C 1
ATOM 1490 O O . VAL A 1 204 ? 2.453 16.056 21.903 1.00 14.44 210 VAL A O 1
ATOM 1494 N N . ASN A 1 205 ? 2.992 14.122 22.934 1.00 14.95 211 ASN A N 1
ATOM 1495 C CA . ASN A 1 205 ? 4.010 13.723 21.949 1.00 13.78 211 ASN A CA 1
ATOM 1496 C C . ASN A 1 205 ? 3.485 12.495 21.218 1.00 12.99 211 ASN A C 1
ATOM 1497 O O . ASN A 1 205 ? 3.410 11.421 21.786 1.00 15.70 211 ASN A O 1
ATOM 1502 N N . THR A 1 206 ? 3.142 12.657 19.950 1.00 11.83 212 THR A N 1
ATOM 1503 C CA . THR A 1 206 ? 2.552 11.557 19.222 1.00 12.32 212 THR A CA 1
ATOM 1504 C C . THR A 1 206 ? 3.521 10.557 18.615 1.00 12.73 212 THR A C 1
ATOM 1505 O O . THR A 1 206 ? 3.121 9.680 17.853 1.00 13.46 212 THR A O 1
ATOM 1509 N N . ASN A 1 207 ? 4.801 10.683 18.958 1.00 11.99 213 ASN A N 1
ATOM 1510 C CA . ASN A 1 207 ? 5.765 9.657 18.555 1.00 12.48 213 ASN A CA 1
ATOM 1511 C C . ASN A 1 207 ? 5.530 8.470 19.504 1.00 13.08 213 ASN A C 1
ATOM 1512 O O . ASN A 1 207 ? 5.776 7.313 19.148 1.00 11.33 213 ASN A O 1
ATOM 1517 N N . VAL A 1 208 ? 5.067 8.764 20.721 1.00 10.89 214 VAL A N 1
ATOM 1518 C CA . VAL A 1 208 ? 4.844 7.732 21.722 1.00 11.26 214 VAL A CA 1
ATOM 1519 C C . VAL A 1 208 ? 3.657 6.856 21.333 1.00 8.53 214 VAL A C 1
ATOM 1520 O O . VAL A 1 208 ? 2.589 7.360 20.973 1.00 13.37 214 VAL A O 1
ATOM 1524 N N . ALA A 1 209 ? 3.843 5.545 21.400 1.00 8.95 215 ALA A N 1
ATOM 1525 C CA . ALA A 1 209 ? 2.770 4.628 21.068 1.00 10.20 215 ALA A CA 1
ATOM 1526 C C . ALA A 1 209 ? 3.008 3.260 21.671 1.00 7.94 215 ALA A C 1
ATOM 1527 O O . ALA A 1 209 ? 4.153 2.806 21.790 1.00 10.50 215 ALA A O 1
ATOM 1529 N N . TYR A 1 210 ? 1.924 2.603 22.083 1.00 7.95 216 TYR A N 1
ATOM 1530 C CA . TYR A 1 210 ? 1.972 1.247 22.614 1.00 6.58 216 TYR A CA 1
ATOM 1531 C C . TYR A 1 210 ? 1.178 0.390 21.636 1.00 7.19 216 TYR A C 1
ATOM 1532 O O . TYR A 1 210 ? 0.038 0.740 21.320 1.00 8.15 216 TYR A O 1
ATOM 1541 N N . CYS A 1 211 ? 1.769 -0.710 21.169 1.00 7.43 217 CYS A N 1
ATOM 1542 C CA . CYS A 1 211 ? 1.103 -1.573 20.199 1.00 8.36 217 CYS A CA 1
ATOM 1543 C C . CYS A 1 211 ? 1.034 -3.002 20.649 1.00 9.14 217 CYS A C 1
ATOM 1544 O O . CYS A 1 211 ? 2.004 -3.557 21.182 1.00 10.34 217 CYS A O 1
ATOM 1547 N N . SER A 1 212 ? -0.138 -3.581 20.460 1.00 6.75 218 SER A N 1
ATOM 1548 C CA . SER A 1 212 ? -0.366 -4.983 20.757 1.00 7.07 218 SER A CA 1
ATOM 1549 C C . SER A 1 212 ? -0.165 -5.771 19.455 1.00 8.53 218 SER A C 1
ATOM 1550 O O . SER A 1 212 ? -0.530 -5.313 18.375 1.00 8.84 218 SER A O 1
ATOM 1553 N N . VAL A 1 213 ? 0.436 -6.953 19.562 1.00 7.15 219 VAL A N 1
ATOM 1554 C CA . VAL A 1 213 ? 0.638 -7.839 18.419 1.00 7.63 219 VAL A CA 1
ATOM 1555 C C . VAL A 1 213 ? -0.312 -9.004 18.615 1.00 8.64 219 VAL A C 1
ATOM 1556 O O . VAL A 1 213 ? -0.277 -9.687 19.643 1.00 9.09 219 VAL A O 1
ATOM 1560 N N . LEU A 1 214 ? -1.163 -9.243 17.621 1.00 7.69 220 LEU A N 1
ATOM 1561 C CA . LEU A 1 214 ? -2.180 -10.281 17.743 1.00 8.70 220 LEU A CA 1
ATOM 1562 C C . LEU A 1 214 ? -2.218 -11.333 16.671 1.00 8.18 220 LEU A C 1
ATOM 1563 O O . LEU A 1 214 ? -1.800 -11.110 15.529 1.00 8.07 220 LEU A O 1
ATOM 1568 N N . ARG A 1 215 ? -2.720 -12.497 17.070 1.00 8.65 221 ARG A N 1
ATOM 1569 C CA . ARG A 1 215 ? -2.949 -13.605 16.161 1.00 7.44 221 ARG A CA 1
ATOM 1570 C C . ARG A 1 215 ? -4.469 -13.742 15.977 1.00 8.07 221 ARG A C 1
ATOM 1571 O O . ARG A 1 215 ? -5.224 -13.674 16.950 1.00 8.58 221 ARG A O 1
ATOM 1579 N N . SER A 1 216 ? -4.913 -13.875 14.734 1.00 7.66 222 SER A N 1
ATOM 1580 C CA . SER A 1 216 ? -6.319 -14.184 14.489 1.00 6.89 222 SER A CA 1
ATOM 1581 C C . SER A 1 216 ? -6.379 -15.013 13.203 1.00 7.63 222 SER A C 1
ATOM 1582 O O . SER A 1 216 ? -5.377 -15.594 12.765 1.00 7.41 222 SER A O 1
ATOM 1585 N N . ARG A 1 217 ? -7.561 -15.070 12.606 1.00 7.31 223 ARG A N 1
ATOM 1586 C CA . ARG A 1 217 ? -7.792 -15.800 11.367 1.00 6.53 223 ARG A CA 1
ATOM 1587 C C . ARG A 1 217 ? -9.173 -15.395 10.883 1.00 8.89 223 ARG A C 1
ATOM 1588 O O . ARG A 1 217 ? -10.117 -15.347 11.674 1.00 9.41 223 ARG A O 1
ATOM 1596 N N . LEU A 1 218 ? -9.257 -15.030 9.608 1.00 9.62 224 LEU A N 1
ATOM 1597 C CA . LEU A 1 218 ? -10.538 -14.672 8.989 1.00 10.15 224 LEU A CA 1
ATOM 1598 C C . LEU A 1 218 ? -10.754 -15.710 7.901 1.00 11.89 224 LEU A C 1
ATOM 1599 O O . LEU A 1 218 ? -9.962 -15.841 6.953 1.00 11.31 224 LEU A O 1
ATOM 1604 N N . GLY A 1 219 ? -11.833 -16.472 8.040 1.00 13.71 225 GLY A N 1
ATOM 1605 C CA . GLY A 1 219 ? -12.075 -17.534 7.080 1.00 13.62 225 GLY A CA 1
ATOM 1606 C C . GLY A 1 219 ? -10.905 -18.497 7.168 1.00 13.28 225 GLY A C 1
ATOM 1607 O O . GLY A 1 219 ? -10.524 -18.937 8.263 1.00 13.75 225 GLY A O 1
ATOM 1608 N N . ASN A 1 220 ? -10.304 -18.831 6.030 1.00 13.21 226 ASN A N 1
ATOM 1609 C CA . ASN A 1 220 ? -9.174 -19.756 6.048 1.00 13.41 226 ASN A CA 1
ATOM 1610 C C . ASN A 1 220 ? -7.853 -19.018 5.964 1.00 13.88 226 ASN A C 1
ATOM 1611 O O . ASN A 1 220 ? -6.841 -19.596 5.599 1.00 14.89 226 ASN A O 1
ATOM 1616 N N . HIS A 1 221 ? -7.864 -17.748 6.373 1.00 10.28 227 HIS A N 1
ATOM 1617 C CA . HIS A 1 221 ? -6.681 -16.905 6.303 1.00 10.75 227 HIS A CA 1
ATOM 1618 C C . HIS A 1 221 ? -6.100 -16.497 7.657 1.00 7.81 227 HIS A C 1
ATOM 1619 O O . HIS A 1 221 ? -6.606 -15.579 8.296 1.00 8.92 227 HIS A O 1
ATOM 1626 N N . PRO A 1 222 ? -5.052 -17.195 8.125 1.00 9.01 228 PRO A N 1
ATOM 1627 C CA . PRO A 1 222 ? -4.451 -16.828 9.416 1.00 7.86 228 PRO A CA 1
ATOM 1628 C C . PRO A 1 222 ? -3.879 -15.397 9.316 1.00 6.97 228 PRO A C 1
ATOM 1629 O O . PRO A 1 222 ? -3.365 -14.998 8.258 1.00 8.20 228 PRO A O 1
ATOM 1633 N N . LEU A 1 223 ? -3.963 -14.660 10.422 1.00 5.94 229 LEU A N 1
ATOM 1634 C CA . LEU A 1 223 ? -3.512 -13.273 10.495 1.00 6.99 229 LEU A CA 1
ATOM 1635 C C . LEU A 1 223 ? -2.589 -12.988 11.666 1.00 7.90 229 LEU A C 1
ATOM 1636 O O . LEU A 1 223 ? -2.780 -13.500 12.771 1.00 7.87 229 LEU A O 1
ATOM 1641 N N . LEU A 1 224 ? -1.563 -12.192 11.381 1.00 6.80 230 LEU A N 1
ATOM 1642 C CA . LEU A 1 224 ? -0.642 -11.682 12.402 1.00 7.50 230 LEU A CA 1
ATOM 1643 C C . LEU A 1 224 ? -0.668 -10.168 12.136 1.00 8.24 230 LEU A C 1
ATOM 1644 O O . LEU A 1 224 ? -0.286 -9.703 11.072 1.00 8.04 230 LEU A O 1
ATOM 1649 N N . PHE A 1 225 ? -1.178 -9.388 13.075 1.00 6.41 231 PHE A N 1
ATOM 1650 C CA . PHE A 1 225 ? -1.231 -7.953 12.865 1.00 6.25 231 PHE A CA 1
ATOM 1651 C C . PHE A 1 225 ? -1.032 -7.234 14.173 1.00 8.65 231 PHE A C 1
ATOM 1652 O O . PHE A 1 225 ? -1.095 -7.828 15.256 1.00 9.36 231 PHE A O 1
ATOM 1660 N N . SER A 1 226 ? -0.804 -5.941 14.091 1.00 8.53 232 SER A N 1
ATOM 1661 C CA . SER A 1 226 ? -0.574 -5.183 15.307 1.00 8.04 232 SER A CA 1
ATOM 1662 C C . SER A 1 226 ? -1.345 -3.894 15.232 1.00 7.25 232 SER A C 1
ATOM 1663 O O . SER A 1 226 ? -1.550 -3.350 14.143 1.00 7.50 232 SER A O 1
ATOM 1666 N N . GLY A 1 227 ? -1.792 -3.436 16.382 1.00 8.47 233 GLY A N 1
ATOM 1667 C CA . GLY A 1 227 ? -2.536 -2.195 16.406 1.00 8.67 233 GLY A CA 1
ATOM 1668 C C . GLY A 1 227 ? -2.193 -1.394 17.646 1.00 8.25 233 GLY A C 1
ATOM 1669 O O . GLY A 1 227 ? -1.883 -1.967 18.699 1.00 10.59 233 GLY A O 1
ATOM 1670 N N . GLU A 1 228 ? -2.228 -0.076 17.518 1.00 7.52 234 GLU A N 1
ATOM 1671 C CA . GLU A 1 228 ? -2.012 0.795 18.658 1.00 7.42 234 GLU A CA 1
ATOM 1672 C C . GLU A 1 228 ? -3.167 0.578 19.641 1.00 8.70 234 GLU A C 1
ATOM 1673 O O . GLU A 1 228 ? -4.323 0.436 19.237 1.00 10.52 234 GLU A O 1
ATOM 1679 N N . VAL A 1 229 ? -2.834 0.560 20.930 1.00 8.07 235 VAL A N 1
ATOM 1680 C CA . VAL A 1 229 ? -3.805 0.360 22.007 1.00 10.48 235 VAL A CA 1
ATOM 1681 C C . VAL A 1 229 ? -3.669 1.597 22.894 1.00 7.75 235 VAL A C 1
ATOM 1682 O O . VAL A 1 229 ? -2.556 1.979 23.286 1.00 11.50 235 VAL A O 1
ATOM 1686 N N . ASP A 1 230 ? -4.803 2.227 23.187 1.00 9.27 236 ASP A N 1
ATOM 1687 C CA . ASP A 1 230 ? -4.781 3.462 23.938 1.00 9.36 236 ASP A CA 1
ATOM 1688 C C . ASP A 1 230 ? -4.493 3.333 25.407 1.00 11.30 236 ASP A C 1
ATOM 1689 O O . ASP A 1 230 ? -3.805 4.184 25.953 1.00 13.06 236 ASP A O 1
ATOM 1694 N N . CYS A 1 231 ? -5.030 2.312 26.058 1.00 9.23 237 CYS A N 1
ATOM 1695 C CA . CYS A 1 231 ? -4.753 2.116 27.478 1.00 7.54 237 CYS A CA 1
ATOM 1696 C C . CYS A 1 231 ? -5.262 0.763 27.948 1.00 8.57 237 CYS A C 1
ATOM 1697 O O . CYS A 1 231 ? -6.038 0.098 27.256 1.00 7.42 237 CYS A O 1
ATOM 1700 N N . LEU A 1 232 ? -4.806 0.367 29.134 1.00 6.99 238 LEU A N 1
ATOM 1701 C CA . LEU A 1 232 ? -5.241 -0.846 29.802 1.00 7.39 238 LEU A CA 1
ATOM 1702 C C . LEU A 1 232 ? -6.086 -0.352 30.990 1.00 8.60 238 LEU A C 1
ATOM 1703 O O . LEU A 1 232 ? -5.713 0.631 31.657 1.00 8.62 238 LEU A O 1
ATOM 1708 N N . ASN A 1 233 ? -7.225 -1.001 31.237 1.00 7.39 239 ASN A N 1
ATOM 1709 C CA . ASN A 1 233 ? -8.117 -0.604 32.337 1.00 7.87 239 ASN A CA 1
ATOM 1710 C C . ASN A 1 233 ? -7.942 -1.505 33.550 1.00 9.62 239 ASN A C 1
ATOM 1711 O O . ASN A 1 233 ? -8.417 -2.652 33.545 1.00 9.48 239 ASN A O 1
ATOM 1716 N N . PRO A 1 234 ? -7.281 -0.995 34.602 1.00 10.02 240 PRO A N 1
ATOM 1717 C CA . PRO A 1 234 ? -7.069 -1.806 35.823 1.00 12.42 240 PRO A CA 1
ATOM 1718 C C . PRO A 1 234 ? -8.386 -2.132 36.530 1.00 12.61 240 PRO A C 1
ATOM 1719 O O . PRO A 1 234 ? -8.438 -3.035 37.370 1.00 14.10 240 PRO A O 1
ATOM 1723 N N . GLN A 1 235 ? -9.438 -1.376 36.232 1.00 10.08 241 GLN A N 1
ATOM 1724 C CA . GLN A 1 235 ? -10.735 -1.602 36.870 1.00 12.06 241 GLN A CA 1
ATOM 1725 C C . GLN A 1 235 ? -11.605 -2.607 36.122 1.00 12.34 241 GLN A C 1
ATOM 1726 O O . GLN A 1 235 ? -12.724 -2.911 36.546 1.00 13.26 241 GLN A O 1
ATOM 1732 N N . ALA A 1 236 ? -11.107 -3.109 34.997 1.00 11.32 242 ALA A N 1
ATOM 1733 C CA . ALA A 1 236 ? -11.862 -4.083 34.234 1.00 9.49 242 ALA A CA 1
ATOM 1734 C C . ALA A 1 236 ? -11.804 -5.459 34.895 1.00 11.95 242 ALA A C 1
ATOM 1735 O O . ALA A 1 236 ? -10.728 -5.935 35.269 1.00 12.97 242 ALA A O 1
ATOM 1737 N N . PRO A 1 237 ? -12.967 -6.112 35.051 1.00 12.32 243 PRO A N 1
ATOM 1738 C CA . PRO A 1 237 ? -12.986 -7.442 35.664 1.00 13.18 243 PRO A CA 1
ATOM 1739 C C . PRO A 1 237 ? -12.142 -8.444 34.874 1.00 15.89 243 PRO A C 1
ATOM 1740 O O . PRO A 1 237 ? -11.492 -9.300 35.466 1.00 18.41 243 PRO A O 1
ATOM 1744 N N . CYS A 1 238 ? -12.142 -8.326 33.546 1.00 14.44 244 CYS A N 1
ATOM 1745 C CA . CYS A 1 238 ? -11.349 -9.219 32.690 1.00 18.55 244 CYS A CA 1
ATOM 1746 C C . CYS A 1 238 ? -9.965 -8.617 32.581 1.00 20.46 244 CYS A C 1
ATOM 1747 O O . CYS A 1 238 ? -9.770 -7.572 31.939 1.00 18.46 244 CYS A O 1
ATOM 1750 N N . THR A 1 239 ? -8.993 -9.282 33.186 1.00 17.04 245 THR A N 1
ATOM 1751 C CA . THR A 1 239 ? -7.640 -8.759 33.206 1.00 17.35 245 THR A CA 1
ATOM 1752 C C . THR A 1 239 ? -6.710 -9.197 32.075 1.00 15.34 245 THR A C 1
ATOM 1753 O O . THR A 1 239 ? -5.652 -8.583 31.904 1.00 20.67 245 THR A O 1
ATOM 1757 N N . GLN A 1 240 ? -7.093 -10.227 31.317 1.00 15.83 246 GLN A N 1
ATOM 1758 C CA . GLN A 1 240 ? -6.235 -10.753 30.246 1.00 17.10 246 GLN A CA 1
ATOM 1759 C C . GLN A 1 240 ? -6.365 -9.967 28.940 1.00 14.92 246 GLN A C 1
ATOM 1760 O O . GLN A 1 240 ? -7.467 -9.808 28.441 1.00 16.75 246 GLN A O 1
ATOM 1766 N N . PRO A 1 241 ? -5.246 -9.474 28.373 1.00 12.93 247 PRO A N 1
ATOM 1767 C CA . PRO A 1 241 ? -5.299 -8.723 27.104 1.00 13.82 247 PRO A CA 1
ATOM 1768 C C . PRO A 1 241 ? -5.815 -9.680 26.028 1.00 13.42 247 PRO A C 1
ATOM 1769 O O . PRO A 1 241 ? -5.497 -10.869 26.026 1.00 12.99 247 PRO A O 1
ATOM 1773 N N . PRO A 1 242 ? -6.573 -9.165 25.050 1.00 10.65 248 PRO A N 1
ATOM 1774 C CA . PRO A 1 242 ? -6.956 -7.758 24.895 1.00 9.00 248 PRO A CA 1
ATOM 1775 C C . PRO A 1 242 ? -8.212 -7.313 25.624 1.00 10.53 248 PRO A C 1
ATOM 1776 O O . PRO A 1 242 ? -8.626 -6.163 25.459 1.00 10.45 248 PRO A O 1
ATOM 1780 N N . SER A 1 243 ? -8.828 -8.201 26.420 1.00 10.66 249 SER A N 1
ATOM 1781 C CA . SER A 1 243 ? -10.063 -7.870 27.135 1.00 10.84 249 SER A CA 1
ATOM 1782 C C . SER A 1 243 ? -10.019 -6.688 28.066 1.00 9.83 249 SER A C 1
ATOM 1783 O O . SER A 1 243 ? -11.035 -6.052 28.302 1.00 12.06 249 SER A O 1
ATOM 1786 N N . CYS A 1 244 ? -8.834 -6.403 28.585 1.00 8.70 250 CYS A N 1
ATOM 1787 C CA . CYS A 1 244 ? -8.654 -5.313 29.515 1.00 9.92 250 CYS A CA 1
ATOM 1788 C C . CYS A 1 244 ? -8.336 -3.985 28.839 1.00 9.16 250 CYS A C 1
ATOM 1789 O O . CYS A 1 244 ? -8.228 -2.976 29.513 1.00 9.80 250 CYS A O 1
ATOM 1792 N N . TYR A 1 245 ? -8.186 -3.985 27.515 1.00 7.22 251 TYR A N 1
ATOM 1793 C CA . TYR A 1 245 ? -7.863 -2.722 26.836 1.00 6.96 251 TYR A CA 1
ATOM 1794 C C . TYR A 1 245 ? -9.103 -1.874 26.574 1.00 5.60 251 TYR A C 1
ATOM 1795 O O . TYR A 1 245 ? -10.222 -2.386 26.452 1.00 6.38 251 TYR A O 1
ATOM 1804 N N . VAL A 1 246 ? -8.875 -0.566 26.494 1.00 5.70 252 VAL A N 1
ATOM 1805 C CA . VAL A 1 246 ? -9.953 0.399 26.210 1.00 5.42 252 VAL A CA 1
ATOM 1806 C C . VAL A 1 246 ? -9.454 1.351 25.147 1.00 7.41 252 VAL A C 1
ATOM 1807 O O . VAL A 1 246 ? -8.286 1.767 25.164 1.00 8.18 252 VAL A O 1
ATOM 1811 N N . GLU A 1 247 ? -10.321 1.645 24.172 1.00 7.69 253 GLU A N 1
ATOM 1812 C CA . GLU A 1 247 ? -10.015 2.604 23.098 1.00 7.32 253 GLU A CA 1
ATOM 1813 C C . GLU A 1 247 ? -10.659 3.930 23.508 1.00 6.36 253 GLU A C 1
ATOM 1814 O O . GLU A 1 247 ? -11.770 3.933 24.039 1.00 8.03 253 GLU A O 1
ATOM 1820 N N . LEU A 1 248 ? -9.953 5.039 23.294 1.00 7.50 254 LEU A N 1
ATOM 1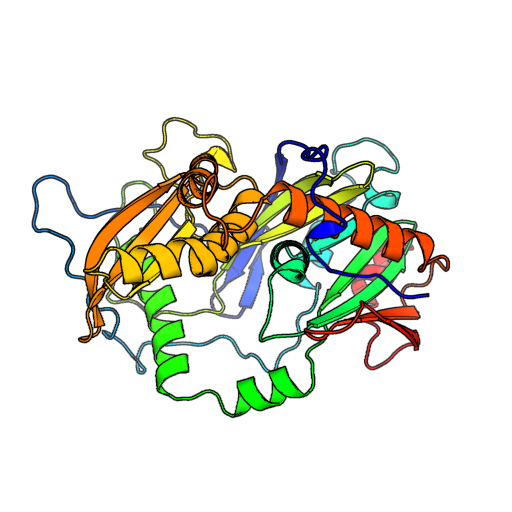821 C CA . LEU A 1 248 ? -10.452 6.347 23.701 1.00 8.64 254 LEU A CA 1
ATOM 1822 C C . LEU A 1 248 ? -10.694 7.195 22.467 1.00 9.18 254 LEU A C 1
ATOM 1823 O O . LEU A 1 248 ? -9.787 7.376 21.638 1.00 12.11 254 LEU A O 1
ATOM 1828 N N . LYS A 1 249 ? -11.908 7.735 22.368 1.00 8.24 255 LYS A N 1
ATOM 1829 C CA . LYS A 1 249 ? -12.299 8.542 21.229 1.00 6.83 255 LYS A CA 1
ATOM 1830 C C . LYS A 1 249 ? -13.003 9.816 21.644 1.00 8.65 255 LYS A C 1
ATOM 1831 O O . LYS A 1 249 ? -13.522 9.912 22.753 1.00 8.91 255 LYS A O 1
ATOM 1837 N N . THR A 1 250 ? -13.008 10.797 20.752 1.00 9.84 256 THR A N 1
ATOM 1838 C CA . THR A 1 250 ? -13.806 12.012 20.971 1.00 11.34 256 THR A CA 1
ATOM 1839 C C . THR A 1 250 ? -14.703 12.186 19.740 1.00 12.47 256 THR A C 1
ATOM 1840 O O . THR A 1 250 ? -14.435 11.634 18.661 1.00 14.35 256 THR A O 1
ATOM 1844 N N . SER A 1 251 ? -15.806 12.900 19.928 1.00 12.26 257 SER A N 1
ATOM 1845 C CA . SER A 1 251 ? -16.736 13.173 18.842 1.00 12.06 257 SER A CA 1
ATOM 1846 C C . SER A 1 251 ? -17.531 14.404 19.275 1.00 11.51 257 SER A C 1
ATOM 1847 O O . SER A 1 251 ? -17.610 14.690 20.460 1.00 11.04 257 SER A O 1
ATOM 1850 N N . LYS A 1 252 ? -18.130 15.123 18.330 1.00 11.49 258 LYS A N 1
ATOM 1851 C CA . LYS A 1 252 ? -18.923 16.285 18.727 1.00 12.57 258 LYS A CA 1
ATOM 1852 C C . LYS A 1 252 ? -20.155 15.872 19.523 1.00 14.27 258 LYS A C 1
ATOM 1853 O O . LYS A 1 252 ? -20.727 14.788 19.303 1.00 14.23 258 LYS A O 1
ATOM 1859 N N . GLU A 1 253 ? -20.572 16.747 20.449 1.00 13.16 259 GLU A N 1
ATOM 1860 C CA . GLU A 1 253 ? -21.774 16.544 21.237 1.00 15.55 259 GLU A CA 1
ATOM 1861 C C . GLU A 1 253 ? -22.942 16.481 20.257 1.00 16.56 259 GLU A C 1
ATOM 1862 O O . GLU A 1 253 ? -22.938 17.187 19.252 1.00 18.99 259 GLU A O 1
ATOM 1868 N N . MET A 1 254 ? -23.941 15.667 20.576 1.00 18.05 260 MET A N 1
ATOM 1869 C CA . MET A 1 254 ? -25.114 15.524 19.732 1.00 20.56 260 MET A CA 1
ATOM 1870 C C . MET A 1 254 ? -26.337 15.830 20.583 1.00 24.57 260 MET A C 1
ATOM 1871 O O . MET A 1 254 ? -26.332 15.597 21.790 1.00 26.98 260 MET A O 1
ATOM 1876 N N . HIS A 1 255 ? -27.385 16.360 19.968 1.00 29.61 261 HIS A N 1
ATOM 1877 C CA . HIS A 1 255 ? -28.571 16.698 20.744 1.00 31.32 261 HIS A CA 1
ATOM 1878 C C . HIS A 1 255 ? -29.879 16.161 20.182 1.00 32.33 261 HIS A C 1
ATOM 1879 O O . HIS A 1 255 ? -30.849 15.990 20.924 1.00 37.58 261 HIS A O 1
ATOM 1886 N N . SER A 1 256 ? -29.905 15.875 18.887 1.00 27.60 262 SER A N 1
ATOM 1887 C CA . SER A 1 256 ? -31.125 15.382 18.253 1.00 26.08 262 SER A CA 1
ATOM 1888 C C . SER A 1 256 ? -31.028 13.920 17.835 1.00 26.87 262 SER A C 1
ATOM 1889 O O . SER A 1 256 ? -29.931 13.395 17.637 1.00 25.47 262 SER A O 1
ATOM 1892 N N . PRO A 1 257 ? -32.176 13.237 17.682 1.00 25.36 263 PRO A N 1
ATOM 1893 C CA . PRO A 1 257 ? -32.087 11.832 17.275 1.00 23.11 263 PRO A CA 1
ATOM 1894 C C . PRO A 1 257 ? -31.413 11.720 15.907 1.00 20.11 263 PRO A C 1
ATOM 1895 O O . PRO A 1 257 ? -30.774 10.721 15.618 1.00 20.08 263 PRO A O 1
ATOM 1899 N N . GLY A 1 258 ? -31.551 12.757 15.083 1.00 17.52 264 GLY A N 1
ATOM 1900 C CA . GLY A 1 258 ? -30.951 12.750 13.761 1.00 18.16 264 GLY A CA 1
ATOM 1901 C C . GLY A 1 258 ? -29.431 12.759 13.813 1.00 17.96 264 GLY A C 1
ATOM 1902 O O . GLY A 1 258 ? -28.758 12.069 13.035 1.00 19.51 264 GLY A O 1
ATOM 1903 N N . GLN A 1 259 ? -28.887 13.549 14.731 1.00 16.97 265 GLN A N 1
ATOM 1904 C CA . GLN A 1 259 ? -27.433 13.641 14.870 1.00 18.19 265 GLN A CA 1
ATOM 1905 C C . GLN A 1 259 ? -26.888 12.316 15.361 1.00 14.86 265 GLN A C 1
ATOM 1906 O O . GLN A 1 259 ? -25.829 11.861 14.887 1.00 13.70 265 GLN A O 1
ATOM 1912 N N . TRP A 1 260 ? -27.597 11.712 16.309 1.00 14.66 266 TRP A N 1
ATOM 1913 C CA . TRP A 1 260 ? -27.203 10.415 16.841 1.00 12.81 266 TRP A CA 1
ATOM 1914 C C . TRP A 1 260 ? -27.243 9.367 15.742 1.00 14.83 266 TRP A C 1
ATOM 1915 O O . TRP A 1 260 ? -26.348 8.530 15.632 1.00 13.06 266 TRP A O 1
ATOM 1926 N N . ARG A 1 261 ? -28.279 9.417 14.916 1.00 13.48 267 ARG A N 1
ATOM 1927 C CA . ARG A 1 261 ? -28.414 8.463 13.827 1.00 13.79 267 ARG A CA 1
ATOM 1928 C C . ARG A 1 261 ? -27.248 8.550 12.852 1.00 13.14 267 ARG A C 1
ATOM 1929 O O . ARG A 1 261 ? -26.728 7.537 12.387 1.00 11.96 267 ARG A O 1
ATOM 1937 N N . SER A 1 262 ? -26.833 9.765 12.522 1.00 12.48 268 SER A N 1
ATOM 1938 C CA . SER A 1 262 ? -25.746 9.944 11.584 1.00 10.09 268 SER A CA 1
ATOM 1939 C C . SER A 1 262 ? -24.452 9.379 12.197 1.00 11.73 268 SER A C 1
ATOM 1940 O O . SER A 1 262 ? -23.627 8.760 11.513 1.00 12.98 268 SER A O 1
ATOM 1943 N N . PHE A 1 263 ? -24.309 9.585 13.497 1.00 11.73 269 PHE A N 1
ATOM 1944 C CA . PHE A 1 263 ? -23.145 9.095 14.242 1.00 10.98 269 PHE A CA 1
ATOM 1945 C C . PHE A 1 263 ? -23.155 7.559 14.235 1.00 12.19 269 PHE A C 1
ATOM 1946 O O . PHE A 1 263 ? -22.125 6.924 13.975 1.00 11.95 269 PHE A O 1
ATOM 1954 N N . TYR A 1 264 ? -24.312 6.953 14.485 1.00 10.77 270 TYR A N 1
ATOM 1955 C CA . TYR A 1 264 ? -24.396 5.492 14.468 1.00 10.01 270 TYR A CA 1
ATOM 1956 C C . TYR A 1 264 ? -24.060 4.914 13.092 1.00 10.82 270 TYR A C 1
ATOM 1957 O O . TYR A 1 264 ? -23.389 3.882 12.978 1.00 11.39 270 TYR A O 1
ATOM 1966 N N . ARG A 1 265 ? -24.537 5.575 12.045 1.00 10.72 271 ARG A N 1
ATOM 1967 C CA . ARG A 1 265 ? -24.324 5.107 10.695 1.00 11.27 271 ARG A CA 1
ATOM 1968 C C . ARG A 1 265 ? -22.933 5.266 10.153 1.00 11.28 271 ARG A C 1
ATOM 1969 O O . ARG A 1 265 ? -22.474 4.439 9.357 1.00 14.97 271 ARG A O 1
ATOM 1977 N N . HIS A 1 266 ? -22.261 6.336 10.554 1.00 11.99 272 HIS A N 1
ATOM 1978 C CA . HIS A 1 266 ? -20.964 6.611 9.981 1.00 13.75 272 HIS A CA 1
ATOM 1979 C C . HIS A 1 266 ? -19.794 6.467 10.934 1.00 15.55 272 HIS A C 1
ATOM 1980 O O . HIS A 1 266 ? -18.872 5.678 10.687 1.00 19.15 272 HIS A O 1
ATOM 1987 N N . LYS A 1 267 ? -19.834 7.183 12.040 1.00 14.80 273 LYS A N 1
ATOM 1988 C CA . LYS A 1 267 ? -18.717 7.109 12.971 1.00 18.39 273 LYS A CA 1
ATOM 1989 C C . LYS A 1 267 ? -18.590 5.779 13.703 1.00 13.95 273 LYS A C 1
ATOM 1990 O O . LYS A 1 267 ? -17.474 5.237 13.805 1.00 14.14 273 LYS A O 1
ATOM 1996 N N . LEU A 1 268 ? -19.694 5.227 14.203 1.00 12.28 274 LEU A N 1
ATOM 1997 C CA . LEU A 1 268 ? -19.615 3.964 14.920 1.00 9.68 274 LEU A CA 1
ATOM 1998 C C . LEU A 1 268 ? -19.112 2.829 14.037 1.00 9.57 274 LEU A C 1
ATOM 1999 O O . LEU A 1 268 ? -18.508 1.875 14.530 1.00 10.76 274 LEU A O 1
ATOM 2004 N N . LEU A 1 269 ? -19.366 2.898 12.734 1.00 8.29 275 LEU A N 1
ATOM 2005 C CA . LEU A 1 269 ? -18.841 1.871 11.853 1.00 8.16 275 LEU A CA 1
ATOM 2006 C C . LEU A 1 269 ? -17.308 1.858 11.945 1.00 6.54 275 LEU A C 1
ATOM 2007 O O . LEU A 1 269 ? -16.708 0.792 12.050 1.00 8.29 275 LEU A O 1
ATOM 2012 N N . LYS A 1 270 ? -16.690 3.035 11.924 1.00 8.87 276 LYS A N 1
ATOM 2013 C CA . LYS A 1 270 ? -15.222 3.109 11.989 1.00 9.50 276 LYS A CA 1
ATOM 2014 C C . LYS A 1 270 ? -14.704 2.683 13.347 1.00 7.21 276 LYS A C 1
ATOM 2015 O O . LYS A 1 270 ? -13.708 1.960 13.434 1.00 8.34 276 LYS A O 1
ATOM 2021 N N . TRP A 1 271 ? -15.374 3.101 14.420 1.00 7.03 277 TRP A N 1
ATOM 2022 C CA . TRP A 1 271 ? -14.925 2.689 15.745 1.00 5.61 277 TRP A CA 1
ATOM 2023 C C . TRP A 1 271 ? -15.066 1.187 15.926 1.00 6.10 277 TRP A C 1
ATOM 2024 O O . TRP A 1 271 ? -14.186 0.539 16.547 1.00 8.01 277 TRP A O 1
ATOM 2035 N N . TRP A 1 272 ? -16.167 0.626 15.416 1.00 5.96 278 TRP A N 1
ATOM 2036 C CA . TRP A 1 272 ? -16.386 -0.809 15.522 1.00 5.70 278 TRP A CA 1
ATOM 2037 C C . TRP A 1 272 ? -15.319 -1.582 14.780 1.00 7.40 278 TRP A C 1
ATOM 2038 O O . TRP A 1 272 ? -14.678 -2.474 15.345 1.00 7.93 278 TRP A O 1
ATOM 2049 N N . ALA A 1 273 ? -15.084 -1.223 13.529 1.00 8.43 279 ALA A N 1
ATOM 2050 C CA . ALA A 1 273 ? -14.126 -1.976 12.751 1.00 8.56 279 ALA A CA 1
ATOM 2051 C C . ALA A 1 273 ? -12.749 -1.965 13.397 1.00 8.13 279 ALA A C 1
ATOM 2052 O O . ALA A 1 273 ? -12.090 -3.007 13.523 1.00 11.30 279 ALA A O 1
ATOM 2054 N N . GLN A 1 274 ? -12.358 -0.802 13.881 1.00 5.88 280 GLN A N 1
ATOM 2055 C CA . GLN A 1 274 ? -11.042 -0.650 14.470 1.00 6.43 280 GLN A CA 1
ATOM 2056 C C . GLN A 1 274 ? -10.838 -1.437 15.757 1.00 7.24 280 GLN A C 1
ATOM 2057 O O . GLN A 1 274 ? -9.753 -2.030 15.961 1.00 7.89 280 GLN A O 1
ATOM 2063 N N . SER A 1 275 ? -11.862 -1.474 16.619 1.00 6.84 281 SER A N 1
ATOM 2064 C CA . SER A 1 275 ? -11.717 -2.196 17.886 1.00 7.04 281 SER A CA 1
ATOM 2065 C C . SER A 1 275 ? -12.121 -3.648 17.805 1.00 6.81 281 SER A C 1
ATOM 2066 O O . SER A 1 275 ? -11.611 -4.477 18.592 1.00 6.44 281 SER A O 1
ATOM 2069 N N . PHE A 1 276 ? -12.989 -3.996 16.847 1.00 7.03 282 PHE A N 1
ATOM 2070 C CA . PHE A 1 276 ? -13.391 -5.386 16.733 1.00 7.06 282 PHE A CA 1
ATOM 2071 C C . PHE A 1 276 ? -12.220 -6.271 16.354 1.00 7.07 282 PHE A C 1
ATOM 2072 O O . PHE A 1 276 ? -12.023 -7.371 16.922 1.00 8.08 282 PHE A O 1
ATOM 2080 N N . LEU A 1 277 ? -11.409 -5.796 15.411 1.00 6.99 283 LEU A N 1
ATOM 2081 C CA . LEU A 1 277 ? -10.305 -6.637 14.947 1.00 7.12 283 LEU A CA 1
ATOM 2082 C C . LEU A 1 277 ? -9.347 -7.135 16.032 1.00 6.83 283 LEU A C 1
ATOM 2083 O O . LEU A 1 277 ? -9.073 -8.341 16.128 1.00 7.63 283 LEU A O 1
ATOM 2088 N N . PRO A 1 278 ? -8.850 -6.236 16.881 1.00 7.23 284 PRO A N 1
ATOM 2089 C CA . PRO A 1 278 ? -7.923 -6.688 17.924 1.00 8.09 284 PRO A CA 1
ATOM 2090 C C . PRO A 1 278 ? -8.611 -7.213 19.176 1.00 8.93 284 PRO A C 1
ATOM 2091 O O . PRO A 1 278 ? -7.926 -7.547 20.136 1.00 11.66 284 PRO A O 1
ATOM 2095 N N . GLY A 1 279 ? -9.946 -7.239 19.197 1.00 6.78 285 GLY A N 1
ATOM 2096 C CA . GLY A 1 279 ? -10.640 -7.727 20.384 1.00 8.00 285 GLY A CA 1
ATOM 2097 C C . GLY A 1 279 ? -10.693 -6.743 21.540 1.00 9.51 285 GLY A C 1
ATOM 2098 O O . GLY A 1 279 ? -10.813 -7.166 22.696 1.00 9.09 285 GLY A O 1
ATOM 2099 N N . VAL A 1 280 ? -10.629 -5.443 21.256 1.00 6.67 286 VAL A N 1
ATOM 2100 C CA . VAL A 1 280 ? -10.703 -4.420 22.321 1.00 8.30 286 VAL A CA 1
ATOM 2101 C C . VAL A 1 280 ? -12.209 -4.306 22.550 1.00 7.74 286 VAL A C 1
ATOM 2102 O O . VAL A 1 280 ? -12.959 -3.888 21.667 1.00 8.66 286 VAL A O 1
ATOM 2106 N N . PRO A 1 281 ? -12.670 -4.621 23.759 1.00 6.73 287 PRO A N 1
ATOM 2107 C CA . PRO A 1 281 ? -14.109 -4.596 24.005 1.00 7.07 287 PRO A CA 1
ATOM 2108 C C . PRO A 1 281 ? -14.874 -3.375 24.351 1.00 6.67 287 PRO A C 1
ATOM 2109 O O . PRO A 1 281 ? -16.108 -3.406 24.353 1.00 7.50 287 PRO A O 1
ATOM 2113 N N . HIS A 1 282 ? -14.168 -2.296 24.645 1.00 6.26 288 HIS A N 1
ATOM 2114 C CA . HIS A 1 282 ? -14.856 -1.065 25.004 1.00 8.64 288 HIS A CA 1
ATOM 2115 C C . HIS A 1 282 ? -14.194 0.142 24.413 1.00 8.95 288 HIS A C 1
ATOM 2116 O O . HIS A 1 282 ? -12.969 0.235 24.431 1.00 8.87 288 HIS A O 1
ATOM 2123 N N . VAL A 1 283 ? -15.018 1.039 23.879 1.00 7.53 289 VAL A N 1
ATOM 2124 C CA . VAL A 1 283 ? -14.541 2.319 23.382 1.00 5.69 289 VAL A CA 1
ATOM 2125 C C . VAL A 1 283 ? -15.217 3.340 24.286 1.00 10.25 289 VAL A C 1
ATOM 2126 O O . VAL A 1 283 ? -16.442 3.325 24.437 1.00 12.43 289 VAL A O 1
ATOM 2130 N N . VAL A 1 284 ? -14.428 4.212 24.903 1.00 7.40 290 VAL A N 1
ATOM 2131 C CA . VAL A 1 284 ? -14.984 5.281 25.749 1.00 8.23 290 VAL A CA 1
ATOM 2132 C C . VAL A 1 284 ? -14.889 6.588 24.971 1.00 8.38 290 VAL A C 1
ATOM 2133 O O . VAL A 1 284 ? -13.800 6.996 24.538 1.00 8.77 290 VAL A O 1
ATOM 2137 N N . ALA A 1 285 ? -16.041 7.226 24.781 1.00 7.83 291 ALA A N 1
ATOM 2138 C CA . ALA A 1 285 ? -16.112 8.483 24.040 1.00 7.64 291 ALA A CA 1
ATOM 2139 C C . ALA A 1 285 ? -16.258 9.708 24.909 1.00 7.42 291 ALA A C 1
ATOM 2140 O O . ALA A 1 285 ? -16.999 9.678 25.871 1.00 8.34 291 ALA A O 1
ATOM 2142 N N . GLY A 1 286 ? -15.499 10.747 24.558 1.00 7.96 292 GLY A N 1
ATOM 2143 C CA . GLY A 1 286 ? -15.600 12.045 25.217 1.00 7.81 292 GLY A CA 1
ATOM 2144 C C . GLY A 1 286 ? -16.325 12.928 24.214 1.00 8.58 292 GLY A C 1
ATOM 2145 O O . GLY A 1 286 ? -15.808 13.146 23.109 1.00 9.64 292 GLY A O 1
ATOM 2146 N N . PHE A 1 287 ? -17.515 13.410 24.562 1.00 10.34 293 PHE A N 1
ATOM 2147 C CA . PHE A 1 287 ? -18.252 14.278 23.630 1.00 9.40 293 PHE A CA 1
ATOM 2148 C C . PHE A 1 287 ? -17.847 15.713 23.862 1.00 10.62 293 PHE A C 1
ATOM 2149 O O . PHE A 1 287 ? -17.913 16.226 24.987 1.00 13.36 293 PHE A O 1
ATOM 2157 N N . ARG A 1 288 ? -17.420 16.355 22.788 1.00 11.00 294 ARG A N 1
ATOM 2158 C CA . ARG A 1 288 ? -16.904 17.711 22.929 1.00 11.52 294 ARG A CA 1
ATOM 2159 C C . ARG A 1 288 ? -17.838 18.766 22.408 1.00 14.75 294 ARG A C 1
ATOM 2160 O O . ARG A 1 288 ? -18.511 18.590 21.384 1.00 14.52 294 ARG A O 1
ATOM 2168 N N . ASN A 1 289 ? -17.897 19.867 23.145 1.00 11.44 295 ASN A N 1
ATOM 2169 C CA . ASN A 1 289 ? -18.751 20.963 22.725 1.00 11.47 295 ASN A CA 1
ATOM 2170 C C . ASN A 1 289 ? -18.004 21.855 21.729 1.00 12.92 295 ASN A C 1
ATOM 2171 O O . ASN A 1 289 ? -16.817 21.655 21.435 1.00 11.29 295 ASN A O 1
ATOM 2176 N N . PRO A 1 290 ? -18.712 22.846 21.165 1.00 13.93 296 PRO A N 1
ATOM 2177 C CA . PRO A 1 290 ? -18.081 23.730 20.194 1.00 16.15 296 PRO A CA 1
ATOM 2178 C C . PRO A 1 290 ? -16.895 24.511 20.710 1.00 16.22 296 PRO A C 1
ATOM 2179 O O . PRO A 1 290 ? -16.037 24.925 19.934 1.00 21.72 296 PRO A O 1
ATOM 2183 N N . GLU A 1 291 ? -16.844 24.709 22.022 1.00 13.87 297 GLU A N 1
ATOM 2184 C CA . GLU A 1 291 ? -15.749 25.446 22.611 1.00 13.50 297 GLU A CA 1
ATOM 2185 C C . GLU A 1 291 ? -14.506 24.585 22.870 1.00 11.42 297 GLU A C 1
ATOM 2186 O O . GLU A 1 291 ? -13.497 25.095 23.365 1.00 14.56 297 GLU A O 1
ATOM 2192 N N . GLY A 1 292 ? -14.582 23.284 22.568 1.00 12.55 298 GLY A N 1
ATOM 2193 C CA . GLY A 1 292 ? -13.421 22.432 22.753 1.00 11.98 298 GLY A CA 1
ATOM 2194 C C . GLY A 1 292 ? -13.323 21.705 24.080 1.00 10.81 298 GLY A C 1
ATOM 2195 O O . GLY A 1 292 ? -12.233 21.230 24.431 1.00 11.86 298 GLY A O 1
ATOM 2196 N N . PHE A 1 293 ? -14.418 21.646 24.832 1.00 8.61 299 PHE A N 1
ATOM 2197 C CA . PHE A 1 293 ? -14.408 20.953 26.108 1.00 9.01 299 PHE A CA 1
ATOM 2198 C C . PHE A 1 293 ? -15.176 19.659 26.057 1.00 10.26 299 PHE A C 1
ATOM 2199 O O . PHE A 1 293 ? -16.223 19.589 25.427 1.00 10.83 299 PHE A O 1
ATOM 2207 N N . VAL A 1 294 ? -14.644 18.637 26.722 1.00 8.66 300 VAL A N 1
ATOM 2208 C CA . VAL A 1 294 ? -15.368 17.380 26.831 1.00 10.34 300 VAL A CA 1
ATOM 2209 C C . VAL A 1 294 ? -16.190 17.491 28.102 1.00 12.34 300 VAL A C 1
ATOM 2210 O O . VAL A 1 294 ? -15.620 17.582 29.205 1.00 14.14 300 VAL A O 1
ATOM 2214 N N . CYS A 1 295 ? -17.510 17.497 27.949 1.00 14.55 301 CYS A N 1
ATOM 2215 C CA . CYS A 1 295 ? -18.377 17.625 29.109 1.00 17.46 301 CYS A CA 1
ATOM 2216 C C . CYS A 1 295 ? -19.257 16.397 29.389 1.00 17.39 301 CYS A C 1
ATOM 2217 O O . CYS A 1 295 ? -20.119 16.433 30.258 1.00 18.78 301 CYS A O 1
ATOM 2220 N N . SER A 1 296 ? -19.048 15.305 28.649 1.00 13.07 302 SER A N 1
ATOM 2221 C CA . SER A 1 296 ? -19.769 14.061 28.916 1.00 12.75 302 SER A CA 1
ATOM 2222 C C . SER A 1 296 ? -18.942 12.900 28.382 1.00 11.44 302 SER A C 1
ATOM 2223 O O . SER A 1 296 ? -18.176 13.049 27.425 1.00 11.23 302 SER A O 1
ATOM 2226 N N . LEU A 1 297 ? -19.107 11.752 29.026 1.00 9.05 303 LEU A N 1
ATOM 2227 C CA . LEU A 1 297 ? -18.372 10.550 28.681 1.00 8.97 303 LEU A CA 1
ATOM 2228 C C . LEU A 1 297 ? -19.342 9.404 28.559 1.00 11.07 303 LEU A C 1
ATOM 2229 O O . LEU A 1 297 ? -20.269 9.279 29.358 1.00 11.98 303 LEU A O 1
ATOM 2234 N N . LYS A 1 298 ? -19.111 8.533 27.581 1.00 9.25 304 LYS A N 1
ATOM 2235 C CA . LYS A 1 298 ? -19.975 7.381 27.426 1.00 9.05 304 LYS A CA 1
ATOM 2236 C C . LYS A 1 298 ? -19.217 6.179 26.881 1.00 7.02 304 LYS A C 1
ATOM 2237 O O . LYS A 1 298 ? -18.444 6.318 25.931 1.00 7.82 304 LYS A O 1
ATOM 2243 N N . THR A 1 299 ? -19.449 5.016 27.490 1.00 7.06 305 THR A N 1
ATOM 2244 C CA . THR A 1 299 ? -18.848 3.780 27.011 1.00 7.18 305 THR A CA 1
ATOM 2245 C C . THR A 1 299 ? -19.693 3.132 25.926 1.00 9.97 305 THR A C 1
ATOM 2246 O O . THR A 1 299 ? -20.913 3.033 26.059 1.00 10.46 305 THR A O 1
ATOM 2250 N N . PHE A 1 300 ? -19.011 2.694 24.866 1.00 7.71 306 PHE A N 1
ATOM 2251 C CA . PHE A 1 300 ? -19.660 1.953 23.795 1.00 7.57 306 PHE A CA 1
ATOM 2252 C C . PHE A 1 300 ? -19.015 0.572 23.724 1.00 7.80 306 PHE A C 1
ATOM 2253 O O . PHE A 1 300 ? -17.893 0.429 23.247 1.00 7.45 306 PHE A O 1
ATOM 2261 N N . PRO A 1 301 ? -19.688 -0.465 24.234 1.00 8.64 307 PRO A N 1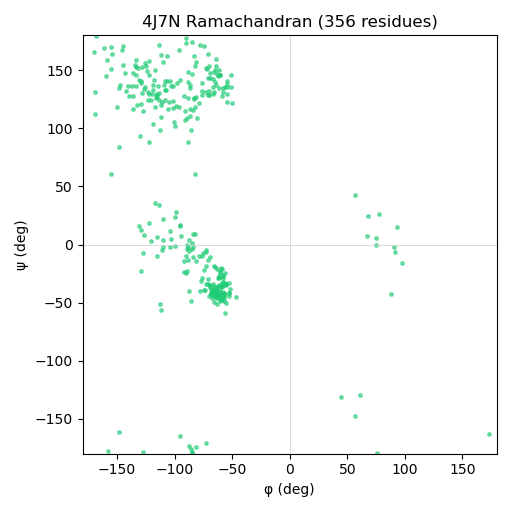
ATOM 2262 C CA . PRO A 1 301 ? -19.087 -1.805 24.151 1.00 8.71 307 PRO A CA 1
ATOM 2263 C C . PRO A 1 301 ? -19.038 -2.201 22.664 1.00 8.17 307 PRO A C 1
ATOM 2264 O O . PRO A 1 301 ? -20.035 -2.109 21.936 1.00 8.73 307 PRO A O 1
ATOM 2268 N N . THR A 1 302 ? -17.881 -2.632 22.196 1.00 6.20 308 THR A N 1
ATOM 2269 C CA . THR A 1 302 ? -17.707 -2.985 20.792 1.00 7.80 308 THR A CA 1
ATOM 2270 C C . THR A 1 302 ? -18.739 -3.978 20.267 1.00 9.35 308 THR A C 1
ATOM 2271 O O . THR A 1 302 ? -19.290 -3.794 19.161 1.00 9.94 308 THR A O 1
ATOM 2275 N N . MET A 1 303 ? -19.049 -4.991 21.067 1.00 8.14 309 MET A N 1
ATOM 2276 C CA . MET A 1 303 ? -20.003 -6.004 20.622 1.00 10.79 309 MET A CA 1
ATOM 2277 C C . MET A 1 303 ? -21.453 -5.536 20.581 1.00 11.63 309 MET A C 1
ATOM 2278 O O . MET A 1 303 ? -22.326 -6.273 20.116 1.00 16.04 309 MET A O 1
ATOM 2283 N N . GLU A 1 304 ? -21.727 -4.334 21.062 1.00 10.48 310 GLU A N 1
ATOM 2284 C CA . GLU A 1 304 ? -23.085 -3.805 21.051 1.00 13.43 310 GLU A CA 1
ATOM 2285 C C . GLU A 1 304 ? -23.227 -2.664 20.041 1.00 13.07 310 GLU A C 1
ATOM 2286 O O . GLU A 1 304 ? -24.312 -2.116 19.869 1.00 14.56 310 GLU A O 1
ATOM 2292 N N . MET A 1 305 ? -22.149 -2.279 19.369 1.00 9.25 311 MET A N 1
ATOM 2293 C CA . MET A 1 305 ? -22.242 -1.139 18.458 1.00 6.49 311 MET A CA 1
ATOM 2294 C C . MET A 1 305 ? -23.211 -1.368 17.309 1.00 9.37 311 MET A C 1
ATOM 2295 O O . MET A 1 305 ? -23.996 -0.470 16.963 1.00 10.93 311 MET A O 1
ATOM 2300 N N . PHE A 1 306 ? -23.185 -2.570 16.743 1.00 9.24 312 PHE A N 1
ATOM 2301 C CA . PHE A 1 306 ? -24.054 -2.899 15.621 1.00 11.10 312 PHE A CA 1
ATOM 2302 C C . PHE A 1 306 ? -25.535 -2.805 15.960 1.00 10.65 312 PHE A C 1
ATOM 2303 O O . PHE A 1 306 ? -26.359 -2.556 15.070 1.00 10.56 312 PHE A O 1
ATOM 2311 N N . GLU A 1 307 ? -25.881 -3.001 17.220 1.00 11.33 313 GLU A N 1
ATOM 2312 C CA . GLU A 1 307 ? -27.291 -2.940 17.621 1.00 14.51 313 GLU A CA 1
ATOM 2313 C C . GLU A 1 307 ? -27.948 -1.634 17.222 1.00 14.51 313 GLU A C 1
ATOM 2314 O O . GLU A 1 307 ? -29.133 -1.603 16.890 1.00 16.09 313 GLU A O 1
ATOM 2320 N N . ASN A 1 308 ? -27.178 -0.552 17.245 1.00 10.08 314 ASN A N 1
ATOM 2321 C CA . ASN A 1 308 ? -27.701 0.766 16.905 1.00 11.04 314 ASN A CA 1
ATOM 2322 C C . ASN A 1 308 ? -28.143 0.921 15.447 1.00 13.25 314 ASN A C 1
ATOM 2323 O O . ASN A 1 308 ? -28.903 1.850 15.133 1.00 15.01 314 ASN A O 1
ATOM 2328 N N . VAL A 1 309 ? -27.683 0.042 14.561 1.00 10.68 315 VAL A N 1
ATOM 2329 C CA . VAL A 1 309 ? -28.069 0.102 13.156 1.00 11.50 315 VAL A CA 1
ATOM 2330 C C . VAL A 1 309 ? -28.646 -1.222 12.599 1.00 8.88 315 VAL A C 1
ATOM 2331 O O . VAL A 1 309 ? -28.864 -1.339 11.400 1.00 10.93 315 VAL A O 1
ATOM 2335 N N . ARG A 1 310 ? -28.882 -2.198 13.475 1.00 11.81 316 ARG A N 1
ATOM 2336 C CA . ARG A 1 310 ? -29.390 -3.510 13.050 1.00 11.68 316 ARG A CA 1
ATOM 2337 C C . ARG A 1 310 ? -30.710 -3.444 12.253 1.00 11.30 316 ARG A C 1
ATOM 2338 O O . ARG A 1 310 ? -30.940 -4.251 11.354 1.00 13.41 316 ARG A O 1
ATOM 2346 N N . ASN A 1 311 ? -31.553 -2.485 12.592 1.00 10.02 317 ASN A N 1
ATOM 2347 C CA . ASN A 1 311 ? -32.853 -2.351 11.893 1.00 9.66 317 ASN A CA 1
ATOM 2348 C C . ASN A 1 311 ? -32.912 -1.022 11.167 1.00 11.54 317 ASN A C 1
ATOM 2349 O O . ASN A 1 311 ? -33.961 -0.391 11.065 1.00 13.38 317 ASN A O 1
ATOM 2354 N N . ASP A 1 312 ? -31.774 -0.600 10.641 1.00 9.42 318 ASP A N 1
ATOM 2355 C CA . ASP A 1 312 ? -31.653 0.667 9.946 1.00 10.00 318 ASP A CA 1
ATOM 2356 C C . ASP A 1 312 ? -31.399 0.421 8.461 1.00 10.23 318 ASP A C 1
ATOM 2357 O O . ASP A 1 312 ? -30.407 -0.224 8.066 1.00 10.28 318 ASP A O 1
ATOM 2362 N N . ARG A 1 313 ? -32.308 0.929 7.628 1.00 10.35 319 ARG A N 1
ATOM 2363 C CA . ARG A 1 313 ? -32.184 0.785 6.184 1.00 9.83 319 ARG A CA 1
ATOM 2364 C C . ARG A 1 313 ? -30.907 1.419 5.626 1.00 9.97 319 ARG A C 1
ATOM 2365 O O . ARG A 1 313 ? -30.456 1.042 4.542 1.00 13.02 319 ARG A O 1
ATOM 2373 N N . GLU A 1 314 ? -30.360 2.393 6.349 1.00 11.27 320 GLU A N 1
ATOM 2374 C CA . GLU A 1 314 ? -29.142 3.065 5.911 1.00 13.45 320 GLU A CA 1
ATOM 2375 C C . GLU A 1 314 ? -27.980 2.692 6.804 1.00 14.42 320 GLU A C 1
ATOM 2376 O O . GLU A 1 314 ? -26.997 3.415 6.860 1.00 17.75 320 GLU A O 1
ATOM 2382 N N . GLY A 1 315 ? -28.094 1.565 7.488 1.00 10.87 321 GLY A N 1
ATOM 2383 C CA . GLY A 1 315 ? -27.023 1.136 8.386 1.00 14.02 321 GLY A CA 1
ATOM 2384 C C . GLY A 1 315 ? -25.961 0.263 7.738 1.00 14.45 321 GLY A C 1
ATOM 2385 O O . GLY A 1 315 ? -26.031 -0.061 6.558 1.00 17.01 321 GLY A O 1
ATOM 2386 N N . TRP A 1 316 ? -24.956 -0.090 8.533 1.00 12.89 322 TRP A N 1
ATOM 2387 C CA . TRP A 1 316 ? -23.871 -0.957 8.098 1.00 9.24 322 TRP A CA 1
ATOM 2388 C C . TRP A 1 316 ? -24.078 -2.319 8.757 1.00 10.71 322 TRP A C 1
ATOM 2389 O O . TRP A 1 316 ? -24.787 -2.443 9.782 1.00 10.88 322 TRP A O 1
ATOM 2400 N N . ASN A 1 317 ? -23.409 -3.326 8.208 1.00 10.45 323 ASN A N 1
ATOM 2401 C CA . ASN A 1 317 ? -23.562 -4.685 8.677 1.00 10.34 323 ASN A CA 1
ATOM 2402 C C . ASN A 1 317 ? -22.193 -5.312 8.860 1.00 8.36 323 ASN A C 1
ATOM 2403 O O . ASN A 1 317 ? -21.440 -5.404 7.898 1.00 9.97 323 ASN A O 1
ATOM 2408 N N . PRO A 1 318 ? -21.854 -5.740 10.090 1.00 9.84 324 PRO A N 1
ATOM 2409 C CA . PRO A 1 318 ? -20.549 -6.365 10.347 1.00 10.49 324 PRO A CA 1
ATOM 2410 C C . PRO A 1 318 ? -20.254 -7.526 9.393 1.00 10.24 324 PRO A C 1
ATOM 2411 O O . PRO A 1 318 ? -19.096 -7.759 9.018 1.00 10.03 324 PRO A O 1
ATOM 2415 N N . SER A 1 319 ? -21.300 -8.243 8.985 1.00 10.54 325 SER A N 1
ATOM 2416 C CA . SER A 1 319 ? -21.101 -9.368 8.082 1.00 8.97 325 SER A CA 1
ATOM 2417 C C . SER A 1 319 ? -20.578 -8.907 6.736 1.00 8.24 325 SER A C 1
ATOM 2418 O O . SER A 1 319 ? -19.729 -9.563 6.133 1.00 10.02 325 SER A O 1
ATOM 2421 N N . VAL A 1 320 ? -21.100 -7.791 6.248 1.00 10.07 326 VAL A N 1
ATOM 2422 C CA . VAL A 1 320 ? -20.639 -7.249 4.976 1.00 8.72 326 VAL A CA 1
ATOM 2423 C C . VAL A 1 320 ? -19.154 -6.858 5.090 1.00 8.31 326 VAL A C 1
ATOM 2424 O O . VAL A 1 320 ? -18.333 -7.199 4.223 1.00 9.10 326 VAL A O 1
ATOM 2428 N N . CYS A 1 321 ? -18.811 -6.173 6.175 1.00 8.82 327 CYS A N 1
ATOM 2429 C CA . CYS A 1 321 ? -17.432 -5.742 6.393 1.00 8.23 327 CYS A CA 1
ATOM 2430 C C . CYS A 1 321 ? -16.475 -6.928 6.390 1.00 9.06 327 CYS A C 1
ATOM 2431 O O . CYS A 1 321 ? -15.432 -6.892 5.710 1.00 8.50 327 CYS A O 1
ATOM 2434 N N . MET A 1 322 ? -16.827 -7.969 7.151 1.00 7.99 328 MET A N 1
ATOM 2435 C CA . MET A 1 322 ? -15.963 -9.122 7.274 1.00 6.91 328 MET A CA 1
ATOM 2436 C C . MET A 1 322 ? -15.949 -10.002 6.028 1.00 7.16 328 MET A C 1
ATOM 2437 O O . MET A 1 322 ? -14.886 -10.522 5.643 1.00 9.32 328 MET A O 1
ATOM 2442 N N . ASN A 1 323 ? -17.110 -10.181 5.392 1.00 8.32 329 ASN A N 1
ATOM 2443 C CA . ASN A 1 323 ? -17.108 -10.975 4.167 1.00 8.42 329 ASN A CA 1
ATOM 2444 C C . ASN A 1 323 ? -16.312 -10.276 3.064 1.00 10.00 329 ASN A C 1
ATOM 2445 O O . ASN A 1 323 ? -15.650 -10.953 2.276 1.00 9.43 329 ASN A O 1
ATOM 2450 N N . PHE A 1 324 ? -16.368 -8.948 2.991 1.00 8.01 330 PHE A N 1
ATOM 2451 C CA . PHE A 1 324 ? -15.563 -8.266 1.972 1.00 8.15 330 PHE A CA 1
ATOM 2452 C C . PHE A 1 324 ? -14.080 -8.435 2.316 1.00 7.47 330 PHE A C 1
ATOM 2453 O O . PHE A 1 324 ? -13.270 -8.728 1.446 1.00 7.89 330 PHE A O 1
ATOM 2461 N N . CYS A 1 325 ? -13.717 -8.223 3.589 1.00 7.94 331 CYS A N 1
ATOM 2462 C CA . CYS A 1 325 ? -12.324 -8.403 3.963 1.00 8.47 331 CYS A CA 1
ATOM 2463 C C . CYS A 1 325 ? -11.840 -9.813 3.619 1.00 7.35 331 CYS A C 1
ATOM 2464 O O . CYS A 1 325 ? -10.737 -9.972 3.084 1.00 7.29 331 CYS A O 1
ATOM 2467 N N . ALA A 1 326 ? -12.659 -10.829 3.900 1.00 9.11 332 ALA A N 1
ATOM 2468 C CA . ALA A 1 326 ? -12.269 -12.218 3.577 1.00 8.89 332 ALA A CA 1
ATOM 2469 C C . ALA A 1 326 ? -12.078 -12.360 2.056 1.00 10.09 332 ALA A C 1
ATOM 2470 O O . ALA A 1 326 ? -11.114 -12.991 1.589 1.00 10.75 332 ALA A O 1
ATOM 2472 N N . ALA A 1 327 ? -12.997 -11.793 1.286 1.00 7.61 333 ALA A N 1
ATOM 2473 C CA . ALA A 1 327 ? -12.886 -11.860 -0.176 1.00 7.78 333 ALA A CA 1
ATOM 2474 C C . ALA A 1 327 ? -11.619 -11.141 -0.664 1.00 10.44 333 ALA A C 1
ATOM 2475 O O . ALA A 1 327 ? -10.971 -11.584 -1.617 1.00 8.85 333 ALA A O 1
ATOM 2477 N N . PHE A 1 328 ? -11.255 -10.027 -0.016 1.00 8.32 334 PHE A N 1
ATOM 2478 C CA . PHE A 1 328 ? -10.050 -9.347 -0.436 1.00 7.12 334 PHE A CA 1
ATOM 2479 C C . PHE A 1 328 ? -8.827 -10.216 -0.091 1.00 7.68 334 PHE A C 1
ATOM 2480 O O . PHE A 1 328 ? -7.889 -10.313 -0.893 1.00 8.39 334 PHE A O 1
ATOM 2488 N N . LEU A 1 329 ? -8.807 -10.831 1.098 1.00 7.29 335 LEU A N 1
ATOM 2489 C CA . LEU A 1 329 ? -7.655 -11.678 1.458 1.00 6.79 335 LEU A CA 1
ATOM 2490 C C . LEU A 1 329 ? -7.538 -12.831 0.456 1.00 9.01 335 LEU A C 1
ATOM 2491 O O . LEU A 1 329 ? -6.438 -13.183 0.047 1.00 9.34 335 LEU A O 1
ATOM 2496 N N . SER A 1 330 ? -8.662 -13.407 0.041 1.00 8.80 336 SER A N 1
ATOM 2497 C CA . SER A 1 330 ? -8.611 -14.487 -0.947 1.00 10.12 336 SER A CA 1
ATOM 2498 C C . SER A 1 330 ? -8.106 -13.973 -2.294 1.00 10.28 336 SER A C 1
ATOM 2499 O O . SER A 1 330 ? -7.308 -14.638 -2.971 1.00 11.13 336 SER A O 1
ATOM 2502 N N . PHE A 1 331 ? -8.589 -12.803 -2.690 1.00 8.26 337 PHE A N 1
ATOM 2503 C CA . PHE A 1 331 ? -8.167 -12.198 -3.949 1.00 10.27 337 PHE A CA 1
ATOM 2504 C C . PHE A 1 331 ? -6.659 -11.893 -3.924 1.00 9.77 337 PHE A C 1
ATOM 2505 O O . PHE A 1 331 ? -5.926 -12.154 -4.899 1.00 9.81 337 PHE A O 1
ATOM 2513 N N . ALA A 1 332 ? -6.177 -11.328 -2.826 1.00 7.94 338 ALA A N 1
ATOM 2514 C CA . ALA A 1 332 ? -4.756 -10.988 -2.755 1.00 8.23 338 ALA A CA 1
ATOM 2515 C C . ALA A 1 332 ? -3.902 -12.244 -2.714 1.00 9.12 338 ALA A C 1
ATOM 2516 O O . ALA A 1 332 ? -2.878 -12.317 -3.393 1.00 9.32 338 ALA A O 1
ATOM 2518 N N . GLN A 1 333 ? -4.317 -13.241 -1.932 1.00 7.63 339 GLN A N 1
ATOM 2519 C CA . GLN A 1 333 ? -3.531 -14.479 -1.861 1.00 9.44 339 GLN A CA 1
ATOM 2520 C C . GLN A 1 333 ? -3.480 -15.177 -3.225 1.00 10.63 339 GLN A C 1
ATOM 2521 O O . GLN A 1 333 ? -2.413 -15.646 -3.646 1.00 11.49 339 GLN A O 1
ATOM 2527 N N . SER A 1 334 ? -4.615 -15.235 -3.915 1.00 9.81 340 SER A N 1
ATOM 2528 C CA . SER A 1 334 ? -4.608 -15.912 -5.217 1.00 10.88 340 SER A CA 1
ATOM 2529 C C . SER A 1 334 ? -3.844 -15.124 -6.286 1.00 11.86 340 SER A C 1
ATOM 2530 O O . SER A 1 334 ? -3.230 -15.715 -7.183 1.00 12.31 340 SER A O 1
ATOM 2533 N N . THR A 1 335 ? -3.833 -13.799 -6.172 1.00 9.36 341 THR A N 1
ATOM 2534 C CA . THR A 1 335 ? -3.162 -12.960 -7.151 1.00 10.12 341 THR A CA 1
ATOM 2535 C C . THR A 1 335 ? -1.647 -12.924 -6.974 1.00 11.29 341 THR A C 1
ATOM 2536 O O . THR A 1 335 ? -0.890 -12.920 -7.962 1.00 12.44 341 THR A O 1
ATOM 2540 N N . VAL A 1 336 ? -1.184 -12.881 -5.729 1.00 9.08 342 VAL A N 1
ATOM 2541 C CA . VAL A 1 336 ? 0.258 -12.797 -5.484 1.00 7.91 342 VAL A CA 1
ATOM 2542 C C . VAL A 1 336 ? 0.824 -14.200 -5.415 1.00 10.10 342 VAL A C 1
ATOM 2543 O O . VAL A 1 336 ? 0.909 -14.787 -4.348 1.00 10.47 342 VAL A O 1
ATOM 2547 N N . VAL A 1 337 ? 1.213 -14.734 -6.564 1.00 10.13 343 VAL A N 1
ATOM 2548 C CA . VAL A 1 337 ? 1.739 -16.096 -6.596 1.00 12.61 343 VAL A CA 1
ATOM 2549 C C . VAL A 1 337 ? 3.239 -16.145 -6.345 1.00 13.58 343 VAL A C 1
ATOM 2550 O O . VAL A 1 337 ? 3.739 -17.036 -5.637 1.00 18.74 343 VAL A O 1
ATOM 2554 N N . GLN A 1 338 ? 3.962 -15.188 -6.906 1.00 12.69 344 GLN A N 1
ATOM 2555 C CA . GLN A 1 338 ? 5.403 -15.172 -6.777 1.00 12.72 344 GLN A CA 1
ATOM 2556 C C . GLN A 1 338 ? 5.933 -14.820 -5.393 1.00 12.25 344 GLN A C 1
ATOM 2557 O O . GLN A 1 338 ? 5.538 -13.811 -4.800 1.00 11.93 344 GLN A O 1
ATOM 2563 N N . ASP A 1 339 ? 6.828 -15.665 -4.889 1.00 12.69 345 ASP A N 1
ATOM 2564 C CA . ASP A 1 339 ? 7.481 -15.423 -3.609 1.00 10.23 345 ASP A CA 1
ATOM 2565 C C . ASP A 1 339 ? 8.718 -14.600 -4.003 1.00 13.60 345 ASP A C 1
ATOM 2566 O O . ASP A 1 339 ? 9.659 -15.111 -4.637 1.00 14.96 345 ASP A O 1
ATOM 2571 N N . ASP A 1 340 ? 8.692 -13.318 -3.649 1.00 10.45 346 ASP A N 1
ATOM 2572 C CA . ASP A 1 340 ? 9.760 -12.371 -3.993 1.00 8.95 346 ASP A CA 1
ATOM 2573 C C . ASP A 1 340 ? 9.511 -11.109 -3.189 1.00 9.37 346 ASP A C 1
ATOM 2574 O O . ASP A 1 340 ? 8.538 -10.384 -3.433 1.00 7.89 346 ASP A O 1
ATOM 2579 N N . PRO A 1 341 ? 10.399 -10.820 -2.238 1.00 9.28 347 PRO A N 1
ATOM 2580 C CA . PRO A 1 341 ? 10.224 -9.626 -1.408 1.00 10.00 347 PRO A CA 1
ATOM 2581 C C . PRO A 1 341 ? 10.412 -8.307 -2.119 1.00 9.35 347 PRO A C 1
ATOM 2582 O O . PRO A 1 341 ? 10.075 -7.272 -1.562 1.00 13.06 347 PRO A O 1
ATOM 2586 N N . ARG A 1 342 ? 10.928 -8.345 -3.350 1.00 9.84 348 ARG A N 1
ATOM 2587 C CA . ARG A 1 342 ? 11.153 -7.128 -4.125 1.00 10.21 348 ARG A CA 1
ATOM 2588 C C . ARG A 1 342 ? 10.042 -6.887 -5.143 1.00 10.49 348 ARG A C 1
ATOM 2589 O O . ARG A 1 342 ? 10.054 -5.854 -5.833 1.00 12.24 348 ARG A O 1
ATOM 2597 N N . LEU A 1 343 ? 9.065 -7.792 -5.203 1.00 8.82 349 LEU A N 1
ATOM 2598 C CA . LEU A 1 343 ? 7.956 -7.644 -6.142 1.00 9.86 349 LEU A CA 1
ATOM 2599 C C . LEU A 1 343 ? 6.731 -7.187 -5.347 1.00 9.29 349 LEU A C 1
ATOM 2600 O O . LEU A 1 343 ? 6.517 -7.660 -4.229 1.00 8.95 349 LEU A O 1
ATOM 2605 N N . VAL A 1 344 ? 5.954 -6.272 -5.934 1.00 8.32 350 VAL A N 1
ATOM 2606 C CA . VAL A 1 344 ? 4.745 -5.756 -5.318 1.00 8.92 350 VAL A CA 1
ATOM 2607 C C . VAL A 1 344 ? 3.548 -5.850 -6.253 1.00 9.81 350 VAL A C 1
ATOM 2608 O O . VAL A 1 344 ? 3.633 -5.481 -7.438 1.00 8.45 350 VAL A O 1
ATOM 2612 N N . HIS A 1 345 ? 2.454 -6.397 -5.725 1.00 7.50 351 HIS A N 1
ATOM 2613 C CA . HIS A 1 345 ? 1.180 -6.332 -6.432 1.00 7.61 351 HIS A CA 1
ATOM 2614 C C . HIS A 1 345 ? 0.494 -5.200 -5.680 1.00 7.51 351 HIS A C 1
ATOM 2615 O O . HIS A 1 345 ? 0.251 -5.295 -4.471 1.00 8.59 351 HIS A O 1
ATOM 2622 N N . LEU A 1 346 ? 0.192 -4.112 -6.390 1.00 6.73 352 LEU A N 1
ATOM 2623 C CA . LEU A 1 346 ? -0.437 -2.949 -5.765 1.00 7.64 352 LEU A CA 1
ATOM 2624 C C . LEU A 1 346 ? -1.950 -3.020 -5.983 1.00 7.61 352 LEU A C 1
ATOM 2625 O O . LEU A 1 346 ? -2.407 -3.055 -7.124 1.00 9.35 352 LEU A O 1
ATOM 2630 N N . PHE A 1 347 ? -2.699 -3.095 -4.895 1.00 6.33 353 PHE A N 1
ATOM 2631 C CA . PHE A 1 347 ? -4.153 -3.160 -4.958 1.00 6.53 353 PHE A CA 1
ATOM 2632 C C . PHE A 1 347 ? -4.658 -1.754 -4.698 1.00 9.07 353 PHE A C 1
ATOM 2633 O O . PHE A 1 347 ? -4.429 -1.188 -3.631 1.00 9.20 353 PHE A O 1
ATOM 2641 N N . SER A 1 348 ? -5.367 -1.198 -5.679 1.00 9.04 354 SER A N 1
ATOM 2642 C CA . SER A 1 348 ? -5.860 0.181 -5.588 1.00 8.56 354 SER A CA 1
ATOM 2643 C C . SER A 1 348 ? -7.373 0.238 -5.630 1.00 9.46 354 SER A C 1
ATOM 2644 O O . SER A 1 348 ? -8.016 -0.524 -6.357 1.00 9.61 354 SER A O 1
ATOM 2647 N N . TRP A 1 349 ? -7.934 1.137 -4.840 1.00 9.09 355 TRP A N 1
ATOM 2648 C CA . TRP A 1 349 ? -9.376 1.246 -4.766 1.00 8.74 355 TRP A CA 1
ATOM 2649 C C . TRP A 1 349 ? -9.832 2.680 -4.522 1.00 11.31 355 TRP A C 1
ATOM 2650 O O . TRP A 1 349 ? -9.248 3.398 -3.710 1.00 10.54 355 TRP A O 1
ATOM 2661 N N . GLU A 1 350 ? -10.882 3.076 -5.246 1.00 12.24 356 GLU A N 1
ATOM 2662 C CA . GLU A 1 350 ? -11.514 4.382 -5.077 1.00 12.05 356 GLU A CA 1
ATOM 2663 C C . GLU A 1 350 ? -13.022 4.155 -5.019 1.00 11.25 356 GLU A C 1
ATOM 2664 O O . GLU A 1 350 ? -13.546 3.261 -5.681 1.00 14.27 356 GLU A O 1
ATOM 2670 N N . PRO A 1 351 ? -13.736 4.956 -4.224 1.00 14.84 357 PRO A N 1
ATOM 2671 C CA . PRO A 1 351 ? -15.194 4.821 -4.115 1.00 15.06 357 PRO A CA 1
ATOM 2672 C C . PRO A 1 351 ? -15.809 4.806 -5.517 1.00 17.70 357 PRO A C 1
ATOM 2673 O O . PRO A 1 351 ? -15.416 5.596 -6.373 1.00 19.66 357 PRO A O 1
ATOM 2677 N N . GLY A 1 352 ? -16.749 3.900 -5.741 1.00 23.00 358 GLY A N 1
ATOM 2678 C CA . GLY A 1 352 ? -17.401 3.813 -7.040 1.00 25.26 358 GLY A CA 1
ATOM 2679 C C . GLY A 1 352 ? -16.839 2.762 -7.985 1.00 25.92 358 GLY A C 1
ATOM 2680 O O . GLY A 1 352 ? -17.477 2.404 -8.976 1.00 27.49 358 GLY A O 1
ATOM 2681 N N . GLY A 1 353 ? -15.645 2.254 -7.695 1.00 24.01 359 GLY A N 1
ATOM 2682 C CA . GLY A 1 353 ? -15.073 1.259 -8.581 1.00 20.93 359 GLY A CA 1
ATOM 2683 C C . GLY A 1 353 ? -14.645 0.009 -7.840 1.00 17.42 359 GLY A C 1
ATOM 2684 O O . GLY A 1 353 ? -14.862 -0.108 -6.635 1.00 16.56 359 GLY A O 1
ATOM 2685 N N . PRO A 1 354 ? -14.071 -0.964 -8.554 1.00 16.34 360 PRO A N 1
ATOM 2686 C CA . PRO A 1 354 ? -13.612 -2.208 -7.934 1.00 13.38 360 PRO A CA 1
ATOM 2687 C C . PRO A 1 354 ? -12.160 -2.055 -7.493 1.00 11.93 360 PRO A C 1
ATOM 2688 O O . PRO A 1 354 ? -11.504 -1.045 -7.786 1.00 13.44 360 PRO A O 1
ATOM 2692 N N . VAL A 1 355 ? -11.664 -3.067 -6.793 1.00 10.19 361 VAL A N 1
ATOM 2693 C CA . VAL A 1 355 ? -10.251 -3.055 -6.401 1.00 10.02 361 VAL A CA 1
ATOM 2694 C C . VAL A 1 355 ? -9.504 -3.538 -7.645 1.00 11.26 361 VAL A C 1
ATOM 2695 O O . VAL A 1 355 ? -9.835 -4.589 -8.178 1.00 13.22 361 VAL A O 1
ATOM 2699 N N . THR A 1 356 ? -8.511 -2.764 -8.088 1.00 11.20 362 THR A N 1
ATOM 2700 C CA . THR A 1 356 ? -7.707 -3.090 -9.274 1.00 12.71 362 THR A CA 1
ATOM 2701 C C . THR A 1 356 ? -6.265 -3.430 -8.887 1.00 13.65 362 THR A C 1
ATOM 2702 O O . THR A 1 356 ? -5.813 -3.087 -7.797 1.00 14.05 362 THR A O 1
ATOM 2706 N N . VAL A 1 357 ? -5.537 -4.070 -9.790 1.00 10.22 363 VAL A N 1
ATOM 2707 C CA . VAL A 1 357 ? -4.185 -4.504 -9.463 1.00 9.61 363 VAL A CA 1
ATOM 2708 C C . VAL A 1 357 ? -3.174 -4.074 -10.503 1.00 10.53 363 VAL A C 1
ATOM 2709 O O . VAL A 1 357 ? -3.471 -4.133 -11.709 1.00 13.55 363 VAL A O 1
ATOM 2713 N N . SER A 1 358 ? -1.982 -3.670 -10.046 1.00 8.74 364 SER A N 1
ATOM 2714 C CA . SER A 1 358 ? -0.873 -3.345 -10.953 1.00 9.42 364 SER A CA 1
ATOM 2715 C C . SER A 1 358 ? 0.365 -4.037 -10.335 1.00 11.01 364 SER A C 1
ATOM 2716 O O . SER A 1 358 ? 0.410 -4.289 -9.122 1.00 10.39 364 SER A O 1
ATOM 2719 N N . VAL A 1 359 ? 1.367 -4.357 -11.152 1.00 9.49 365 VAL A N 1
ATOM 2720 C CA . VAL A 1 359 ? 2.548 -5.068 -10.647 1.00 9.09 365 VAL A CA 1
ATOM 2721 C C . VAL A 1 359 ? 3.800 -4.242 -10.827 1.00 11.32 365 VAL A C 1
ATOM 2722 O O . VAL A 1 359 ? 4.017 -3.685 -11.891 1.00 12.27 365 VAL A O 1
ATOM 2726 N N . HIS A 1 360 ? 4.650 -4.221 -9.806 1.00 9.21 366 HIS A N 1
ATOM 2727 C CA . HIS A 1 360 ? 5.842 -3.376 -9.810 1.00 10.29 366 HIS A CA 1
ATOM 2728 C C . HIS A 1 360 ? 6.997 -4.048 -9.115 1.00 12.48 366 HIS A C 1
ATOM 2729 O O . HIS A 1 360 ? 6.798 -4.882 -8.232 1.00 13.35 366 HIS A O 1
ATOM 2736 N N . ARG A 1 361 ? 8.216 -3.666 -9.477 1.00 10.23 367 ARG A N 1
ATOM 2737 C CA . ARG A 1 361 ? 9.397 -4.235 -8.815 1.00 9.86 367 ARG A CA 1
ATOM 2738 C C . ARG A 1 361 ? 10.240 -3.112 -8.201 1.00 10.54 367 ARG A C 1
ATOM 2739 O O . ARG A 1 361 ? 10.309 -2.008 -8.732 1.00 11.70 367 ARG A O 1
ATOM 2747 N N . ASP A 1 362 ? 10.856 -3.412 -7.057 1.00 10.06 368 ASP A N 1
ATOM 2748 C CA . ASP A 1 362 ? 11.753 -2.489 -6.376 1.00 11.88 368 ASP A CA 1
ATOM 2749 C C . ASP A 1 362 ? 11.133 -1.129 -6.023 1.00 12.00 368 ASP A C 1
ATOM 2750 O O . ASP A 1 362 ? 9.938 -1.024 -5.747 1.00 11.40 368 ASP A O 1
ATOM 2755 N N . ALA A 1 363 ? 11.945 -0.074 -6.038 1.00 14.62 369 ALA A N 1
ATOM 2756 C CA . ALA A 1 363 ? 11.459 1.258 -5.660 1.00 15.49 369 ALA A CA 1
ATOM 2757 C C . ALA A 1 363 ? 10.492 1.837 -6.669 1.00 15.88 369 ALA A C 1
ATOM 2758 O O . ALA A 1 363 ? 10.660 1.634 -7.875 1.00 20.89 369 ALA A O 1
ATOM 2760 N N . PRO A 1 364 ? 9.511 2.634 -6.207 1.00 15.33 370 PRO A N 1
ATOM 2761 C CA . PRO A 1 364 ? 9.289 3.012 -4.802 1.00 14.03 370 PRO A CA 1
ATOM 2762 C C . PRO A 1 364 ? 8.380 2.107 -3.976 1.00 14.00 370 PRO A C 1
ATOM 2763 O O . PRO A 1 364 ? 8.294 2.260 -2.767 1.00 15.11 370 PRO A O 1
ATOM 2767 N N . TYR A 1 365 ? 7.704 1.168 -4.621 1.00 12.13 371 TYR A N 1
ATOM 2768 C CA . TYR A 1 365 ? 6.725 0.364 -3.907 1.00 11.88 371 TYR A CA 1
ATOM 2769 C C . TYR A 1 365 ? 7.216 -0.754 -3.015 1.00 10.15 371 TYR A C 1
ATOM 2770 O O . TYR A 1 365 ? 6.555 -1.049 -2.026 1.00 9.99 371 TYR A O 1
ATOM 2779 N N . ALA A 1 366 ? 8.337 -1.380 -3.350 1.00 9.47 372 ALA A N 1
ATOM 2780 C CA . ALA A 1 366 ? 8.843 -2.476 -2.516 1.00 9.81 372 ALA A CA 1
ATOM 2781 C C . ALA A 1 366 ? 9.055 -1.932 -1.097 1.00 8.53 372 ALA A C 1
ATOM 2782 O O . ALA A 1 366 ? 9.646 -0.856 -0.907 1.00 10.65 372 ALA A O 1
ATOM 2784 N N . PHE A 1 367 ? 8.608 -2.687 -0.101 1.00 6.05 373 PHE A N 1
ATOM 2785 C CA . PHE A 1 367 ? 8.640 -2.220 1.283 1.00 6.86 373 PHE A CA 1
ATOM 2786 C C . PHE A 1 367 ? 9.299 -3.134 2.303 1.00 5.15 373 PHE A C 1
ATOM 2787 O O . PHE A 1 367 ? 9.438 -2.722 3.466 1.00 7.67 373 PHE A O 1
ATOM 2795 N N . LEU A 1 368 ? 9.670 -4.362 1.926 1.00 7.31 374 LEU A N 1
ATOM 2796 C CA . LEU A 1 368 ? 10.337 -5.261 2.884 1.00 7.37 374 LEU A CA 1
ATOM 2797 C C . LEU A 1 368 ? 11.830 -4.873 2.836 1.00 9.08 374 LEU A C 1
ATOM 2798 O O . LEU A 1 368 ? 12.488 -5.029 1.793 1.00 10.82 374 LEU A O 1
ATOM 2803 N N . PRO A 1 369 ? 12.374 -4.366 3.952 1.00 10.10 375 PRO A N 1
ATOM 2804 C CA . PRO A 1 369 ? 13.782 -3.953 3.990 1.00 9.66 375 PRO A CA 1
ATOM 2805 C C . PRO A 1 369 ? 14.782 -5.074 3.986 1.00 11.80 375 PRO A C 1
ATOM 2806 O O . PRO A 1 369 ? 14.486 -6.174 4.459 1.00 10.54 375 PRO A O 1
ATOM 2810 N N . SER A 1 370 ? 15.966 -4.803 3.428 1.00 11.51 376 SER A N 1
ATOM 2811 C CA . SER A 1 370 ? 17.000 -5.826 3.415 1.00 11.31 376 SER A CA 1
ATOM 2812 C C . SER A 1 370 ? 17.349 -6.350 4.801 1.00 10.52 376 SER A C 1
ATOM 2813 O O . SER A 1 370 ? 17.630 -7.529 4.950 1.00 12.19 376 SER A O 1
ATOM 2816 N N . TRP A 1 371 ? 17.304 -5.500 5.826 1.00 11.60 377 TRP A N 1
ATOM 2817 C CA . TRP A 1 371 ? 17.648 -6.003 7.156 1.00 10.73 377 TRP A CA 1
ATOM 2818 C C . TRP A 1 371 ? 16.714 -7.099 7.614 1.00 15.37 377 TRP A C 1
ATOM 2819 O O . TRP A 1 371 ? 17.102 -7.962 8.386 1.00 15.54 377 TRP A O 1
ATOM 2830 N N . TYR A 1 372 ? 15.473 -7.084 7.129 1.00 9.49 378 TYR A N 1
ATOM 2831 C CA . TYR A 1 372 ? 14.526 -8.119 7.485 1.00 10.16 378 TYR A CA 1
ATOM 2832 C C . TYR A 1 372 ? 14.699 -9.316 6.549 1.00 10.26 378 TYR A C 1
ATOM 2833 O O . TYR A 1 372 ? 14.786 -10.454 6.992 1.00 11.71 378 TYR A O 1
ATOM 2842 N N . VAL A 1 373 ? 14.744 -9.052 5.251 1.00 9.62 379 VAL A N 1
ATOM 2843 C CA . VAL A 1 373 ? 14.857 -10.131 4.267 1.00 9.73 379 VAL A CA 1
ATOM 2844 C C . VAL A 1 373 ? 16.109 -10.975 4.480 1.00 11.38 379 VAL A C 1
ATOM 2845 O O . VAL A 1 373 ? 16.036 -12.206 4.491 1.00 12.46 379 VAL A O 1
ATOM 2849 N N . GLU A 1 374 ? 17.244 -10.312 4.648 1.00 10.97 380 GLU A N 1
ATOM 2850 C CA . GLU A 1 374 ? 18.503 -11.038 4.839 1.00 16.27 380 GLU A CA 1
ATOM 2851 C C . GLU A 1 374 ? 18.471 -11.945 6.062 1.00 17.11 380 GLU A C 1
ATOM 2852 O O . GLU A 1 374 ? 18.877 -13.106 5.987 1.00 16.02 380 GLU A O 1
ATOM 2858 N N . THR A 1 375 ? 17.985 -11.433 7.186 1.00 14.11 381 THR A N 1
ATOM 2859 C CA . THR A 1 375 ? 17.945 -12.227 8.411 1.00 15.08 381 THR A CA 1
ATOM 2860 C C . THR A 1 375 ? 16.998 -13.410 8.298 1.00 17.05 381 THR A C 1
ATOM 2861 O O . THR A 1 375 ? 17.301 -14.526 8.736 1.00 17.60 381 THR A O 1
ATOM 2865 N N . MET A 1 376 ? 15.826 -13.186 7.714 1.00 14.80 382 MET A N 1
ATOM 2866 C CA . MET A 1 376 ? 14.890 -14.289 7.578 1.00 13.87 382 MET A CA 1
ATOM 2867 C C . MET A 1 376 ? 15.400 -15.353 6.625 1.00 15.85 382 MET A C 1
ATOM 2868 O O . MET A 1 376 ? 15.122 -16.532 6.814 1.00 19.07 382 MET A O 1
ATOM 2873 N N . THR A 1 377 ? 16.126 -14.940 5.594 1.00 15.84 383 THR A N 1
ATOM 2874 C CA . THR A 1 377 ? 16.657 -15.876 4.600 1.00 17.62 383 THR A CA 1
ATOM 2875 C C . THR A 1 377 ? 17.755 -16.751 5.200 1.00 21.82 383 THR A C 1
ATOM 2876 O O . THR A 1 377 ? 17.863 -17.936 4.885 1.00 24.50 383 THR A O 1
ATOM 2880 N N . GLN A 1 378 ? 18.563 -16.170 6.074 1.00 21.13 384 GLN A N 1
ATOM 2881 C CA . GLN A 1 378 ? 19.654 -16.912 6.694 1.00 25.87 384 GLN A CA 1
ATOM 2882 C C . GLN A 1 378 ? 19.199 -17.875 7.791 1.00 29.37 384 GLN A C 1
ATOM 2883 O O . GLN A 1 378 ? 19.928 -18.862 8.036 1.00 29.82 384 GLN A O 1
#

Nearest PDB structures (foldseek):
  6wuk-assembly1_A  TM=1.001E+00  e=6.511E-79  Mus musculus
  6aix-assembly1_A  TM=1.001E+00  e=1.227E-77  Mus musculus
  6aiy-assembly1_A  TM=1.001E+00  e=1.378E-76  Mus musculus
  3fqj-assembly1_A  TM=9.985E-01  e=1.638E-75  Mus musculus
  3fqi-assembly1_A  TM=1.000E+00  e=6.532E-73  Mus musculus

Sequence (358 aa):
PSLRTQPSLYSGPFPFYRRPSELGCFSLDAQRQYHGDARALRYYSPPPINGPGPDFDLRDGYPDRYQPRDEEVQERLDHLLRWVLEHRNQLEGGPGWLAGATVTWRGHLTKLLTTPYERQEGWQLAASRFQGTLYLSEVETPAARAQRLARPPLLRELMYMGYKFEQYMCADKPGGSPDPSGEVNTNVAYCSVLRSRLGNHPLLFSGEVDCLNPQAPCTQPPSCYVELKTSKEMHSPGQWRSFYRHKLLKWWAQSFLPGVPHVVAGFRNPEGFVCSLKTFPTMEMFENVRNDREGWNPSVCMNFCAAFLSFAQSTVVQDDPRLVHLFSWEPGGPVTVSVHRDAPYAFLPSWYVETMTQ

GO terms:
  GO:0000287 magnesium ion binding (F, IDA)
  GO:0003729 mRNA binding (F, IDA)
  GO:0008409 5'-3' exonuclease activity (F, IDA)
  GO:0034353 mRNA 5'-diphosphatase activity (F, IDA)
  GO:0006402 mRNA catabolic process (P, IDA)
  GO:0110155 NAD-cap decapping (P, IDA)
  GO:0090304 nucleic acid metabolic process (P, IDA)
  GO:0110152 RNA NAD+-cap (NAD+-forming) hydrolase activity (F, IDA)
  GO:0050779 RNA destabilization (P, IMP)
  GO:0006402 mRNA catabolic process (P, IMP)
  GO:0071028 nuclear mRNA surveillance (P, IMP)
  GO:0005654 nucleoplasm (C, TAS)

InterPro domains:
  IPR013961 RAI1-like [PF08652] (44-379)
  IPR039039 RAI1-like family [PTHR12395] (42-362)

Foldseek 3Di:
DFFDQALVVQPDDFFDKFQKDFPAKWKQDLVLDIDRHQQLAWEFADDDPPDAFAWAQLLPPPPVQEAEDDPVDDCWCVNVLVVCLVCVVPDPDDPCPQLQAEEHALVVLLCLLCVNPDAADWWKWKWAAASNYIYITTDQDPVNVVCVVVPDPVNVSVVSSFLLVLQQGTDSDAPHHRDSVHGSRVSIFMKTWIWMAAHNHTYTYMYTFSHFYPPDPDRHPPARTEAEEEEADDDDVVVVLVCLAPVLSSVLSSCVNRVNFKYKYFHAYPSRIRRHIDIDGSVCSCVSCVPPPRHDDSSSSSSSSVVVVVVSSVPRPDRDLQKIWMWIDDPPDTTDTDIDGHPPRRDDDPVSNVSVVD

Radius of gyration: 20.4 Å; Cα contacts (8 Å, |Δi|>4): 694; chains: 1; bounding box: 52×50×56 Å

B-factor: mean 17.25, std 9.84, range [5.15, 57.23]

Secondary structure (DSSP, 8-state):
--B---GGGS-SSPPPBPPPEEEEEEEE-TT--EESSSTT--EE-PPPTTSPPP-EETTTTTTTTEE---TTS--TTHHHHHHHHHHGGG-SS-TTTGGG-EEEEHHHHHHHHHGGG-SS--EEEEEEEETTEEEEEE---HHHHHHHHT--HHHHHHHHHHHHHHHHHEESSTT----TTS-EETT-EEEEEEEEEETTEEEEEEEE--EE-TT-S--STTTTEEEEEEEE---SHHHHHHIIIIIHHHHHHHHHTTT--EEEEEEE-TTSEEEEEEEEEGGGGGGGGTT-TT---HHHHHHHHHHHHHHHHHH---B-TTEEEEEEE-TTS-BEEEEEESTTT----HHHHHHHH-

Solvent-accessible surface area: 17249 Å² total; per-residue (Å²): 160,57,25,151,8,80,45,96,76,24,64,39,126,91,26,100,29,59,195,13,30,47,38,19,27,0,0,6,34,38,125,53,101,18,46,53,56,41,148,17,15,68,40,32,18,40,36,110,158,155,42,122,56,29,94,26,45,0,113,54,17,51,73,135,58,20,74,62,73,87,72,132,87,120,45,72,0,45,31,0,0,99,3,0,22,92,47,93,136,132,33,77,42,43,149,57,29,25,46,42,0,1,0,0,47,10,34,18,0,18,86,0,0,12,2,15,55,34,200,147,123,16,6,32,4,0,0,0,32,9,80,24,2,0,1,0,1,52,31,78,10,116,74,44,111,61,84,38,108,76,71,65,112,143,59,94,42,60,60,0,14,23,59,0,0,19,12,26,0,5,3,111,149,84,79,28,93,39,86,46,84,29,84,9,25,7,24,61,7,10,9,0,0,0,46,1,89,1,22,118,17,30,1,0,0,1,5,65,7,18,0,38,24,62,131,18,134,77,109,136,48,14,44,2,3,5,6,7,45,20,6,146,46,28,146,46,119,48,86,66,75,56,12,41,68,110,70,0,10,112,13,8,0,42,0,24,2,2,24,2,35,70,0,7,0,0,11,26,27,111,98,2,65,0,55,48,51,101,63,11,40,3,139,98,1,38,88,46,4,131,142,27,239,112,21,5,46,12,15,2,0,0,27,0,0,18,27,0,0,51,24,0,41,81,38,2,119,101,65,25,22,143,23,0,19,6,0,28,7,98,43,87,24,57,0,64,47,47,85,54,135,51,91,103,59,24,5,17,28,75,112,0,28,97,49,24,91,188